Protein AF-A0A356AKU3-F1 (afdb_monomer_lite)

Secondary structure (DSSP, 8-state):
------EEEEE--GGG-EEEEE-TTSBEEEESS-B-TTT-SS--B-TTSBP-PPPPPSSEETTTS-HHHHHHHHHT-SS--BHHHHHHHHEES--HHHHHHHHHHHHTT---BTTS--HHHHHHHHHHHHHHHHHHHTT----EEEE-TTS-EEEEESS---TTGGGSEEEE-S-HHHHHHHHHHHHHHHHHHHHHHHHHHHHHHHHHHHHHHHHHHHHHHHHHTTTHHHHHHHHHHHHHTGGG--TT-SEEEEE-TTSTT--EEEEE--TTS-HHHHHHHHHHHHHHHHHHHHHHHHHHHHHHHHHHHHHHHHHHHHH-

Foldseek 3Di:
DDDWDKDWDWADDVVPTKIFIATPVQFTQAIPDFADCVRDPQDGRGGRHHDDDGDDAPADELQPDQLVVLLVQLQVDPDWDWQLVSSVNHYPPDDSQRSLQLQCQLVVLDTDISNPRDPSSSVRSSVVSVVVNCCVVVVVFFWKWKAAPVRATDDIDSDFGCNCPPRTDIDTDPDPVVSVCVNVVRVVVVVVVVVVLVVVLVVLVVLLVVLVVVLVVLVVLLVVLPCLVVLLQLLVQLVVCLVVDAAQDQWDFGFRPVDPVRHTDIGGADNHDRSNVRSVVSVVVSVVSVVSNVVSVVSSVVSVVVSVVSVVVSVVSVVD

Structure (mmCIF, N/CA/C/O backbone):
data_AF-A0A356AKU3-F1
#
_entry.id   AF-A0A356AKU3-F1
#
loop_
_atom_site.group_PDB
_atom_site.id
_atom_site.type_symbol
_atom_site.label_atom_id
_atom_site.label_alt_id
_atom_site.label_comp_id
_atom_site.label_asym_id
_atom_site.label_entity_id
_atom_site.label_seq_id
_atom_site.pdbx_PDB_ins_code
_atom_site.Cartn_x
_atom_site.Cartn_y
_atom_site.Cartn_z
_atom_site.occupancy
_atom_site.B_iso_or_equiv
_atom_site.auth_seq_id
_atom_site.auth_comp_id
_atom_site.auth_asym_id
_atom_site.auth_atom_id
_atom_site.pdbx_PDB_model_num
ATOM 1 N N . GLY A 1 1 ? -9.370 -37.698 -28.231 1.00 73.44 1 GLY A N 1
ATOM 2 C CA . GLY A 1 1 ? -9.815 -36.298 -28.150 1.00 73.44 1 GLY A CA 1
ATOM 3 C C . GLY A 1 1 ? -8.801 -35.461 -28.881 1.00 73.44 1 GLY A C 1
ATOM 4 O O . GLY A 1 1 ? -7.617 -35.753 -28.744 1.00 73.44 1 GLY A O 1
ATOM 5 N N . ASP A 1 2 ? -9.260 -34.506 -29.681 1.00 86.06 2 ASP A N 1
ATOM 6 C CA . ASP A 1 2 ? -8.391 -33.713 -30.552 1.00 86.06 2 ASP A CA 1
ATOM 7 C C . ASP A 1 2 ? -7.524 -32.740 -29.746 1.00 86.06 2 ASP A C 1
ATOM 9 O O . ASP A 1 2 ? -7.923 -32.241 -28.692 1.00 86.06 2 ASP A O 1
ATOM 13 N N . SER A 1 3 ? -6.311 -32.487 -30.237 1.00 90.50 3 SER A N 1
ATOM 14 C CA . SER A 1 3 ? -5.383 -31.544 -29.616 1.00 90.50 3 SER A CA 1
ATOM 15 C C . SER A 1 3 ? -5.831 -30.108 -29.886 1.00 90.50 3 SER A C 1
ATOM 17 O O . SER A 1 3 ? -5.960 -29.706 -31.039 1.00 90.50 3 SER A O 1
ATOM 19 N N . VAL A 1 4 ? -5.985 -29.311 -28.829 1.00 92.81 4 VAL A N 1
ATOM 20 C CA . VAL A 1 4 ? -6.313 -27.878 -28.900 1.00 92.81 4 VAL A CA 1
ATOM 21 C C . VAL A 1 4 ? -5.198 -27.041 -28.286 1.00 92.81 4 VAL A C 1
ATOM 23 O O . VAL A 1 4 ? -4.633 -27.392 -27.251 1.00 92.81 4 VAL A O 1
ATOM 26 N N . ARG A 1 5 ? -4.876 -25.915 -28.932 1.00 94.12 5 ARG A N 1
ATOM 27 C CA . ARG A 1 5 ? -3.915 -24.934 -28.420 1.00 94.12 5 ARG A CA 1
ATOM 28 C C . ARG A 1 5 ? -4.655 -23.893 -27.595 1.00 94.12 5 ARG A C 1
ATOM 30 O O . ARG A 1 5 ? -5.603 -23.292 -28.084 1.00 94.12 5 ARG A O 1
ATOM 37 N N . LEU A 1 6 ? -4.180 -23.660 -26.379 1.00 96.44 6 LEU A N 1
ATOM 38 C CA . LEU A 1 6 ? -4.705 -22.656 -25.460 1.00 96.44 6 LEU A CA 1
ATOM 39 C C . LEU A 1 6 ? -3.561 -21.729 -25.046 1.00 96.44 6 LEU A C 1
ATOM 41 O O . LEU A 1 6 ? -2.411 -22.164 -24.952 1.00 96.44 6 LEU A O 1
ATOM 45 N N . THR A 1 7 ? -3.866 -20.457 -24.812 1.00 97.38 7 THR A N 1
ATOM 46 C CA . THR A 1 7 ? -2.886 -19.435 -24.431 1.00 97.38 7 THR A CA 1
ATOM 47 C C . THR A 1 7 ? -3.276 -18.825 -23.092 1.00 97.38 7 THR A C 1
ATOM 49 O O . THR A 1 7 ? -4.398 -18.353 -22.925 1.00 97.38 7 THR A O 1
ATOM 52 N N . LEU A 1 8 ? -2.345 -18.809 -22.137 1.00 97.69 8 LEU A N 1
ATOM 53 C CA . LEU A 1 8 ? -2.499 -18.086 -20.878 1.00 97.69 8 LEU A CA 1
ATOM 54 C C . LEU A 1 8 ? -1.711 -16.777 -20.955 1.00 97.69 8 LEU A C 1
ATOM 56 O O . LEU A 1 8 ? -0.485 -16.788 -21.062 1.00 97.69 8 LEU A O 1
ATOM 60 N N . VAL A 1 9 ? -2.416 -15.655 -20.906 1.00 97.50 9 VAL A N 1
ATOM 61 C CA . VAL A 1 9 ? -1.840 -14.311 -20.958 1.00 97.50 9 VAL A CA 1
ATOM 62 C C . VAL A 1 9 ? -1.776 -13.745 -19.543 1.00 97.50 9 VAL A C 1
ATOM 64 O O . VAL A 1 9 ? -2.784 -13.718 -18.841 1.00 97.50 9 VAL A O 1
ATOM 67 N N . SER A 1 10 ? -0.604 -13.260 -19.131 1.00 97.31 10 SER A N 1
ATOM 68 C CA . SER A 1 10 ? -0.407 -12.587 -17.843 1.00 97.31 10 SER A CA 1
ATOM 69 C C . SER A 1 10 ? -0.003 -11.133 -18.067 1.00 97.31 10 SER A C 1
ATOM 71 O O . SER A 1 10 ? 1.116 -10.848 -18.492 1.00 97.31 10 SER A O 1
ATOM 73 N N . GLU A 1 11 ? -0.903 -10.205 -17.751 1.00 95.56 11 GLU A N 1
ATOM 74 C CA . GLU A 1 11 ? -0.682 -8.762 -17.856 1.00 95.56 11 GLU A CA 1
ATOM 75 C C . GLU A 1 11 ? -0.346 -8.207 -16.465 1.00 95.56 11 GLU A C 1
ATOM 77 O O . GLU A 1 11 ? -1.194 -8.212 -15.574 1.00 95.56 11 GLU A O 1
ATOM 82 N N . ILE A 1 12 ? 0.886 -7.727 -16.256 1.00 93.75 12 ILE A N 1
ATOM 83 C CA . ILE A 1 12 ? 1.350 -7.187 -14.963 1.00 93.75 12 ILE A CA 1
ATOM 84 C C . ILE A 1 12 ? 1.430 -5.658 -15.057 1.00 93.75 12 ILE A C 1
ATOM 86 O O . ILE A 1 12 ? 2.413 -5.093 -15.529 1.00 93.75 12 ILE A O 1
ATOM 90 N N . MET A 1 13 ? 0.367 -4.977 -14.621 1.00 90.44 13 MET A N 1
ATOM 91 C CA . MET A 1 13 ? 0.163 -3.524 -14.769 1.00 90.44 13 MET A CA 1
ATOM 92 C C . MET A 1 13 ? -0.341 -2.865 -13.469 1.00 90.44 13 MET A C 1
ATOM 94 O O . MET A 1 13 ? -1.165 -1.946 -13.478 1.00 90.44 13 MET A O 1
ATOM 98 N N . GLY A 1 14 ? 0.111 -3.359 -12.313 1.00 87.50 14 GLY A N 1
ATOM 99 C CA . GLY A 1 14 ? -0.337 -2.875 -11.003 1.00 87.50 14 GLY A CA 1
ATOM 100 C C . GLY A 1 14 ? -1.818 -3.185 -10.764 1.00 87.50 14 GLY A C 1
ATOM 101 O O . GLY A 1 14 ? -2.234 -4.338 -10.882 1.00 87.50 14 GLY A O 1
ATOM 102 N N . ARG A 1 15 ? -2.640 -2.170 -10.459 1.00 86.00 15 ARG A N 1
ATOM 103 C CA . ARG A 1 15 ? -4.084 -2.356 -10.193 1.00 86.00 15 ARG A CA 1
ATOM 104 C C . ARG A 1 15 ? -4.859 -2.973 -11.367 1.00 86.00 15 ARG A C 1
ATOM 106 O O . ARG A 1 15 ? -5.845 -3.673 -11.144 1.00 86.00 15 ARG A O 1
ATOM 113 N N . TYR A 1 16 ? -4.365 -2.773 -12.589 1.00 89.56 16 TYR A N 1
ATOM 114 C CA . TYR A 1 16 ? -4.952 -3.292 -13.826 1.00 89.56 16 TYR A CA 1
ATOM 115 C C . TYR A 1 16 ? -4.438 -4.682 -14.221 1.00 89.56 16 TYR A C 1
ATOM 117 O O . TYR A 1 16 ? -4.806 -5.180 -15.277 1.00 89.56 16 TYR A O 1
ATOM 125 N N . SER A 1 17 ? -3.595 -5.317 -13.395 1.00 93.62 17 SER A N 1
ATOM 126 C CA . SER A 1 17 ? -3.065 -6.648 -13.710 1.00 93.62 17 SER A CA 1
ATOM 127 C C . SER A 1 17 ? -4.179 -7.682 -13.842 1.00 93.62 17 SER A C 1
ATOM 129 O O . SER A 1 17 ? -5.143 -7.651 -13.060 1.00 93.62 17 SER A O 1
ATOM 131 N N . ASN A 1 18 ? -4.018 -8.603 -14.790 1.00 95.44 18 ASN A N 1
ATOM 132 C CA . ASN A 1 18 ? -5.003 -9.624 -15.123 1.00 95.44 18 ASN A CA 1
ATOM 133 C C . ASN A 1 18 ? -4.337 -10.913 -15.633 1.00 95.44 18 ASN A C 1
ATOM 135 O O . ASN A 1 18 ? -3.216 -10.886 -16.139 1.00 95.44 18 ASN A O 1
ATOM 139 N N . ILE A 1 19 ? -5.053 -12.031 -15.519 1.00 97.69 19 ILE A N 1
ATOM 140 C CA . ILE A 1 19 ? -4.698 -13.313 -16.132 1.00 97.69 19 ILE A CA 1
ATOM 141 C C . ILE A 1 19 ? -5.863 -13.703 -17.035 1.00 97.69 19 ILE A C 1
ATOM 143 O O . ILE A 1 19 ? -6.996 -13.790 -16.564 1.00 97.69 19 ILE A O 1
ATOM 147 N N . ILE A 1 20 ? -5.593 -13.896 -18.322 1.00 97.81 20 ILE A N 1
ATOM 148 C CA . ILE A 1 20 ? -6.612 -14.097 -19.355 1.00 97.81 20 ILE A CA 1
ATOM 149 C C . ILE A 1 20 ? -6.317 -15.409 -20.069 1.00 97.81 20 ILE A C 1
ATOM 151 O O . ILE A 1 20 ? -5.198 -15.643 -20.525 1.00 97.81 20 ILE A O 1
ATOM 155 N N . PHE A 1 21 ? -7.320 -16.272 -20.154 1.00 97.94 21 PHE A N 1
ATOM 156 C CA . PHE A 1 21 ? -7.232 -17.552 -20.832 1.00 97.94 21 PHE A CA 1
ATOM 157 C C . PHE A 1 21 ? -7.897 -17.457 -22.197 1.00 97.94 21 PHE A C 1
ATOM 159 O O . PHE A 1 21 ? -9.037 -17.010 -22.303 1.00 97.94 21 PHE A O 1
ATOM 166 N N . VAL A 1 22 ? -7.172 -17.846 -23.240 1.00 97.94 22 VAL A N 1
ATOM 167 C CA . VAL A 1 22 ? -7.538 -17.615 -24.638 1.00 97.94 22 VAL A CA 1
ATOM 168 C C . VAL A 1 22 ? -7.487 -18.936 -25.402 1.00 97.94 22 VAL A C 1
ATOM 170 O O . VAL A 1 22 ? -6.568 -19.736 -25.207 1.00 97.94 22 VAL A O 1
ATOM 173 N N . ASP A 1 23 ? -8.475 -19.173 -26.258 1.00 96.44 23 ASP A N 1
ATOM 174 C CA . ASP A 1 23 ? -8.545 -20.356 -27.110 1.00 96.44 23 ASP A CA 1
ATOM 175 C C . ASP A 1 23 ? -7.616 -20.271 -28.337 1.00 96.44 23 ASP A C 1
ATOM 177 O O . ASP A 1 23 ? -6.863 -19.311 -28.531 1.00 96.44 23 ASP A O 1
ATOM 181 N N . GLY A 1 24 ? -7.651 -21.311 -29.173 1.00 95.00 24 GLY A N 1
ATOM 182 C CA . GLY A 1 24 ? -6.847 -21.392 -30.394 1.00 95.00 24 GLY A CA 1
ATOM 183 C C . GLY A 1 24 ? -7.268 -20.411 -31.494 1.00 95.00 24 GLY A C 1
ATOM 184 O O . GLY A 1 24 ? -6.480 -20.164 -32.403 1.00 95.00 24 GLY A O 1
ATOM 185 N N . GLU A 1 25 ? -8.471 -19.838 -31.406 1.00 94.81 25 GLU A N 1
ATOM 186 C CA . GLU A 1 25 ? -8.998 -18.823 -32.327 1.00 94.81 25 GLU A CA 1
ATOM 187 C C . GLU A 1 25 ? -8.721 -17.393 -31.834 1.00 94.81 25 GLU A C 1
ATOM 189 O O . GLU A 1 25 ? -9.091 -16.421 -32.494 1.00 94.81 25 GLU A O 1
ATOM 194 N N . GLY A 1 26 ? -8.067 -17.240 -30.677 1.00 95.31 26 GLY A N 1
ATOM 195 C CA . GLY A 1 26 ? -7.786 -15.939 -30.082 1.00 95.31 26 GLY A CA 1
ATOM 196 C C . GLY A 1 26 ? -8.965 -15.345 -29.309 1.00 95.31 26 GLY A C 1
ATOM 197 O O . GLY A 1 26 ? -8.927 -14.157 -28.982 1.00 95.31 26 GLY A O 1
ATOM 198 N N . LYS A 1 27 ? -10.006 -16.126 -28.996 1.00 97.06 27 LYS A N 1
ATOM 199 C CA . LYS A 1 27 ? -11.117 -15.680 -28.149 1.00 97.06 27 LYS A CA 1
ATOM 200 C C . LYS A 1 27 ? -10.837 -15.972 -26.687 1.00 97.06 27 LYS A C 1
ATOM 202 O O . LYS A 1 27 ? -10.276 -17.000 -26.317 1.00 97.06 27 LYS A O 1
ATOM 207 N N . ILE A 1 28 ? -11.254 -15.051 -25.837 1.00 97.88 28 ILE A N 1
ATOM 208 C CA . ILE A 1 28 ? -11.171 -15.180 -24.392 1.00 97.88 28 ILE A CA 1
ATOM 209 C C . ILE A 1 28 ? -12.116 -16.305 -23.967 1.00 97.88 28 ILE A C 1
ATOM 211 O O . ILE A 1 28 ? -13.324 -16.224 -24.174 1.00 97.88 28 ILE A O 1
ATOM 215 N N . ILE A 1 29 ? -11.568 -17.343 -23.347 1.00 97.62 29 ILE A N 1
ATOM 216 C CA . ILE A 1 29 ? -12.336 -18.375 -22.652 1.00 97.62 29 ILE A CA 1
ATOM 217 C C . ILE A 1 29 ? -12.819 -17.804 -21.321 1.00 97.62 29 ILE A C 1
ATOM 219 O O . ILE A 1 29 ? -14.010 -17.832 -21.028 1.00 97.62 29 ILE A O 1
ATOM 223 N N . ASP A 1 30 ? -11.894 -17.257 -20.528 1.00 97.75 30 ASP A N 1
ATOM 224 C CA . ASP A 1 30 ? -12.207 -16.551 -19.286 1.00 97.75 30 ASP A CA 1
ATOM 225 C C . ASP A 1 30 ? -11.055 -15.629 -18.860 1.00 97.75 30 ASP A C 1
ATOM 227 O O . ASP A 1 30 ? -9.958 -15.671 -19.419 1.00 97.75 30 ASP A O 1
ATOM 231 N N . ALA A 1 31 ? -11.291 -14.799 -17.849 1.00 96.69 31 ALA A N 1
ATOM 232 C CA . ALA A 1 31 ? -10.283 -13.947 -17.238 1.00 96.69 31 ALA A CA 1
ATOM 233 C C . ALA A 1 31 ? -10.475 -13.868 -15.722 1.00 96.69 31 ALA A C 1
ATOM 235 O O . ALA A 1 31 ? -11.602 -13.851 -15.229 1.00 96.69 31 ALA A O 1
ATOM 236 N N . LEU A 1 32 ? -9.369 -13.744 -14.984 1.00 95.62 32 LEU A N 1
ATOM 237 C CA . LEU A 1 32 ? -9.389 -13.557 -13.531 1.00 95.62 32 LEU A CA 1
ATOM 238 C C . LEU A 1 32 ? -10.174 -12.297 -13.137 1.00 95.62 32 LEU A C 1
ATOM 240 O O . LEU A 1 32 ? -10.896 -12.293 -12.143 1.00 95.62 32 LEU A O 1
ATOM 244 N N . LYS A 1 33 ? -10.033 -11.227 -13.926 1.00 92.56 33 LYS A N 1
ATOM 245 C CA . LYS A 1 33 ? -10.857 -10.020 -13.845 1.00 92.56 33 LYS A CA 1
ATOM 246 C C . LYS A 1 33 ? -11.572 -9.817 -15.174 1.00 92.56 33 LYS A C 1
ATOM 248 O O . LYS A 1 33 ? -10.928 -9.586 -16.198 1.00 92.56 33 LYS A O 1
ATOM 253 N N . ARG A 1 34 ? -12.899 -9.875 -15.147 1.00 94.06 34 ARG A N 1
ATOM 254 C CA . ARG A 1 34 ? -13.749 -9.527 -16.287 1.00 94.06 34 ARG A CA 1
ATOM 255 C C . ARG A 1 34 ? -13.920 -8.012 -16.315 1.00 94.06 34 ARG A C 1
ATOM 257 O O . ARG A 1 34 ? -14.211 -7.424 -15.280 1.00 94.06 34 ARG A O 1
ATOM 264 N N . VAL A 1 35 ? -13.660 -7.395 -17.462 1.00 91.06 35 VAL A N 1
ATOM 265 C CA . VAL A 1 35 ? -13.699 -5.937 -17.639 1.00 91.06 35 VAL A CA 1
ATOM 266 C C . VAL A 1 35 ? -14.767 -5.628 -18.672 1.00 91.06 35 VAL A C 1
ATOM 268 O O . VAL A 1 35 ? -14.613 -5.971 -19.845 1.00 91.06 35 VAL A O 1
ATOM 271 N N . ASP A 1 36 ? -15.853 -5.021 -18.220 1.00 89.88 36 ASP A N 1
ATOM 272 C CA . ASP A 1 36 ? -16.946 -4.562 -19.067 1.00 89.88 36 ASP A CA 1
ATOM 273 C C . ASP A 1 36 ? -16.809 -3.066 -19.407 1.00 89.88 36 ASP A C 1
ATOM 275 O O . ASP A 1 36 ? -15.832 -2.399 -19.046 1.00 89.88 36 ASP A O 1
ATOM 279 N N . ALA A 1 37 ? -17.801 -2.549 -20.133 1.00 87.81 37 ALA A N 1
ATOM 280 C CA . ALA A 1 37 ? -17.836 -1.164 -20.584 1.00 87.81 37 ALA A CA 1
ATOM 281 C C . ALA A 1 37 ? -18.049 -0.154 -19.442 1.00 87.81 37 ALA A C 1
ATOM 283 O O . ALA A 1 37 ? -17.749 1.025 -19.624 1.00 87.81 37 ALA A O 1
ATOM 284 N N . GLU A 1 38 ? -18.546 -0.587 -18.278 1.00 85.81 38 GLU A N 1
ATOM 285 C CA . GLU A 1 38 ? -18.666 0.279 -17.100 1.00 85.81 38 GLU A CA 1
ATOM 286 C C . GLU A 1 38 ? -17.302 0.460 -16.425 1.00 85.81 38 GLU A C 1
ATOM 288 O O . GLU A 1 38 ? -16.972 1.545 -15.944 1.00 85.81 38 GLU A O 1
ATOM 293 N N . MET A 1 39 ? -16.479 -0.593 -16.424 1.00 81.62 39 MET A N 1
ATOM 294 C CA . MET A 1 39 ? -15.148 -0.577 -15.822 1.00 81.62 39 MET A CA 1
ATOM 295 C C . MET A 1 39 ? -14.084 0.099 -16.693 1.00 81.62 39 MET A C 1
ATOM 297 O O . MET A 1 39 ? -13.154 0.714 -16.161 1.00 81.62 39 MET A O 1
ATOM 301 N N . SER A 1 40 ? -14.157 -0.046 -18.019 1.00 80.69 40 SER A N 1
ATOM 302 C CA . SER A 1 40 ? -13.180 0.550 -18.931 1.00 80.69 40 SER A CA 1
ATOM 303 C C . SER A 1 40 ? -13.764 0.841 -20.306 1.00 80.69 40 SER A C 1
ATOM 305 O O . SER A 1 40 ? -14.330 -0.031 -20.957 1.00 80.69 40 SER A O 1
ATOM 307 N N . SER A 1 41 ? -13.514 2.054 -20.796 1.00 79.12 41 SER A N 1
ATOM 308 C CA . SER A 1 41 ? -13.779 2.439 -22.184 1.00 79.12 41 SER A CA 1
ATOM 309 C C . SER A 1 41 ? -12.676 2.018 -23.160 1.00 79.12 41 SER A C 1
ATOM 311 O O . SER A 1 41 ? -12.865 2.128 -24.365 1.00 79.12 41 SER A O 1
ATOM 313 N N . GLU A 1 42 ? -11.517 1.578 -22.662 1.00 83.81 42 GLU A N 1
ATOM 314 C CA . GLU A 1 42 ? -10.330 1.326 -23.489 1.00 83.81 42 GLU A CA 1
ATOM 315 C C . GLU A 1 42 ? -10.342 -0.068 -24.123 1.00 83.81 42 GLU A C 1
ATOM 317 O O . GLU A 1 42 ? -9.978 -0.232 -25.286 1.00 83.81 42 GLU A O 1
ATOM 322 N N . ARG A 1 43 ? -10.720 -1.094 -23.348 1.00 88.44 43 ARG A N 1
ATOM 323 C CA . ARG A 1 43 ? -10.709 -2.493 -23.794 1.00 88.44 43 ARG A CA 1
ATOM 324 C C . ARG A 1 43 ? -11.649 -3.349 -22.949 1.00 88.44 43 ARG A C 1
ATOM 326 O O . ARG A 1 43 ? -11.551 -3.345 -21.723 1.00 88.44 43 ARG A O 1
ATOM 333 N N . LEU A 1 44 ? -12.474 -4.157 -23.611 1.00 92.75 44 LEU A N 1
ATOM 334 C CA . LEU A 1 44 ? -13.303 -5.176 -22.965 1.00 92.75 44 LEU A CA 1
ATOM 335 C C . LEU A 1 44 ? -12.517 -6.477 -22.769 1.00 92.75 44 LEU A C 1
ATOM 337 O O . LEU A 1 44 ? -11.738 -6.888 -23.630 1.00 92.75 44 LEU A O 1
ATOM 341 N N . VAL A 1 45 ? -12.735 -7.141 -21.637 1.00 95.19 45 VAL A N 1
ATOM 342 C CA . VAL A 1 45 ? -12.155 -8.451 -21.314 1.00 95.19 45 VAL A CA 1
ATOM 343 C C . VAL A 1 45 ? -13.280 -9.348 -20.811 1.00 95.19 45 VAL A C 1
ATOM 345 O O . VAL A 1 45 ? -13.549 -9.404 -19.611 1.00 95.19 45 VAL A O 1
ATOM 348 N N . LEU A 1 46 ? -13.965 -10.018 -21.740 1.00 95.56 46 LEU A N 1
ATOM 349 C CA . LEU A 1 46 ? -15.127 -10.864 -21.467 1.00 95.56 46 LEU A CA 1
ATOM 350 C C . LEU A 1 46 ? -15.044 -12.186 -22.251 1.00 95.56 46 LEU A C 1
ATOM 352 O O . LEU A 1 46 ? -14.527 -12.182 -23.371 1.00 95.56 46 LEU A O 1
ATOM 356 N N . PRO A 1 47 ? -15.572 -13.299 -21.704 1.00 96.81 47 PRO A N 1
ATOM 357 C CA . PRO A 1 47 ? -15.676 -14.567 -22.422 1.00 96.81 47 PRO A CA 1
ATOM 358 C C . PRO A 1 47 ? -16.335 -14.430 -23.803 1.00 96.81 47 PRO A C 1
ATOM 360 O O . PRO A 1 47 ? -17.315 -13.705 -23.969 1.00 96.81 47 PRO A O 1
ATOM 363 N N . GLY A 1 48 ? -15.796 -15.137 -24.793 1.00 95.50 48 GLY A N 1
ATOM 364 C CA . GLY A 1 48 ? -16.250 -15.138 -26.185 1.00 95.50 48 GLY A CA 1
ATOM 365 C C . GLY A 1 48 ? -15.744 -13.966 -27.034 1.00 95.50 48 GLY A C 1
ATOM 366 O O . GLY A 1 48 ? -15.829 -14.036 -28.261 1.00 95.50 48 GLY A O 1
ATOM 367 N N . MET A 1 49 ? -15.187 -12.911 -26.429 1.00 95.31 49 MET A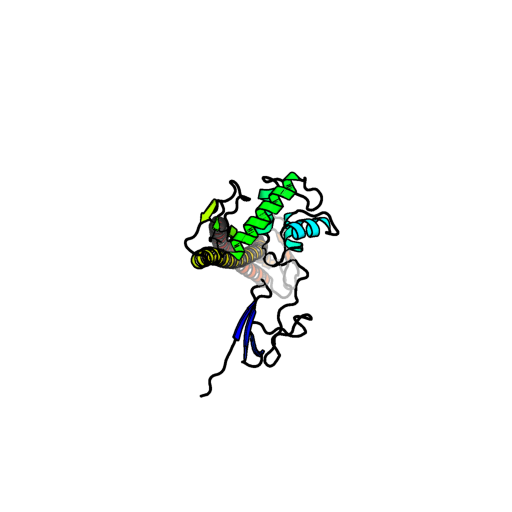 N 1
ATOM 368 C CA . MET A 1 49 ? -14.605 -11.790 -27.174 1.00 95.31 49 MET A CA 1
ATOM 369 C C . MET A 1 49 ? -13.196 -12.109 -27.672 1.00 95.31 49 MET A C 1
ATOM 371 O O . MET A 1 49 ? -12.458 -12.849 -27.029 1.00 95.31 49 MET A O 1
ATOM 375 N N . ALA A 1 50 ? -12.792 -11.511 -28.794 1.00 96.38 50 ALA A N 1
ATOM 376 C CA . ALA A 1 50 ? -11.411 -11.588 -29.260 1.00 96.38 50 ALA A CA 1
ATOM 377 C C . ALA A 1 50 ? -10.467 -10.895 -28.264 1.00 96.38 50 ALA A C 1
ATOM 379 O O . ALA A 1 50 ? -10.724 -9.767 -27.836 1.00 96.38 50 ALA A O 1
ATOM 380 N N . TYR A 1 51 ? -9.364 -11.554 -27.912 1.00 96.00 51 TYR A N 1
ATOM 381 C CA . TYR A 1 51 ? -8.324 -10.950 -27.091 1.00 96.00 51 TYR A CA 1
ATOM 382 C C . TYR A 1 51 ? -7.620 -9.826 -27.863 1.00 96.00 51 TYR A C 1
ATOM 384 O O . TYR A 1 51 ? -7.234 -9.986 -29.020 1.00 96.00 51 TYR A O 1
ATOM 392 N N . GLN A 1 52 ? -7.423 -8.689 -27.199 1.00 94.25 52 GLN A N 1
ATOM 393 C CA . GLN A 1 52 ? -6.682 -7.543 -27.722 1.00 94.25 52 GLN A CA 1
ATOM 394 C C . GLN A 1 52 ? -5.587 -7.166 -26.728 1.00 94.25 52 GLN A C 1
ATOM 396 O O . GLN A 1 52 ? -5.786 -7.294 -25.523 1.00 94.25 52 GLN A O 1
ATOM 401 N N . LEU A 1 53 ? -4.443 -6.673 -27.202 1.00 92.12 53 LEU A N 1
ATOM 402 C CA . LEU A 1 53 ? -3.384 -6.169 -26.321 1.00 92.12 53 LEU A CA 1
ATOM 403 C C . LEU A 1 53 ? -3.836 -4.896 -25.580 1.00 92.12 53 LEU A C 1
ATOM 405 O O . LEU A 1 53 ? -4.749 -4.211 -26.049 1.00 92.12 53 LEU A O 1
ATOM 409 N N . PRO A 1 54 ? -3.228 -4.559 -24.427 1.00 90.88 54 PRO A N 1
ATOM 410 C CA . PRO A 1 54 ? -3.463 -3.272 -23.783 1.00 90.88 54 PRO A CA 1
ATOM 411 C C . PRO A 1 54 ? -3.146 -2.111 -24.741 1.00 90.88 54 PRO A C 1
ATOM 413 O O . PRO A 1 54 ? -2.267 -2.267 -25.597 1.00 90.88 54 PRO A O 1
ATOM 416 N N . PRO A 1 55 ? -3.800 -0.943 -24.588 1.00 88.06 55 PRO A N 1
ATOM 417 C CA . PRO A 1 55 ? -3.536 0.213 -25.436 1.00 88.06 55 PRO A CA 1
ATOM 418 C C . PRO A 1 55 ? -2.035 0.543 -25.488 1.00 88.06 55 PRO A C 1
ATOM 420 O O . PRO A 1 55 ? -1.384 0.618 -24.435 1.00 88.06 55 PRO A O 1
ATOM 423 N N . PRO A 1 56 ? -1.458 0.726 -26.690 1.00 86.94 56 PRO A N 1
ATOM 424 C CA . PRO A 1 56 ? -0.039 1.003 -26.827 1.00 86.94 56 PRO A CA 1
ATOM 425 C C . PRO A 1 56 ? 0.312 2.346 -26.184 1.00 86.94 56 PRO A C 1
ATOM 427 O O . PRO A 1 56 ? -0.435 3.321 -26.259 1.00 86.94 56 PRO A O 1
ATOM 430 N N . GLN A 1 57 ? 1.489 2.411 -25.566 1.00 87.69 57 GLN A N 1
ATOM 431 C CA . GLN A 1 57 ? 2.020 3.665 -25.040 1.00 87.69 57 GLN A CA 1
ATOM 432 C C . GLN A 1 57 ? 2.786 4.396 -26.141 1.00 87.69 57 GLN A C 1
ATOM 434 O O . GLN A 1 57 ? 3.586 3.786 -26.846 1.00 87.69 57 GLN A O 1
ATOM 439 N N . ASN A 1 58 ? 2.620 5.716 -26.237 1.00 90.81 58 ASN A N 1
ATOM 440 C CA . ASN A 1 58 ? 3.440 6.553 -27.114 1.00 90.81 58 ASN A CA 1
ATOM 441 C C . ASN A 1 58 ? 4.809 6.848 -26.467 1.00 90.81 58 ASN A C 1
ATOM 443 O O . ASN A 1 58 ? 5.107 7.983 -26.095 1.00 90.81 58 ASN A O 1
ATOM 447 N N . LYS A 1 59 ? 5.601 5.795 -26.239 1.00 96.12 59 LYS A N 1
ATOM 448 C CA . LYS A 1 59 ? 6.923 5.846 -25.603 1.00 96.12 59 LYS A CA 1
ATOM 449 C C . LYS A 1 59 ? 7.946 5.082 -26.431 1.00 96.12 59 LYS A C 1
ATOM 451 O O . LYS A 1 59 ? 7.606 4.169 -27.174 1.00 96.12 59 LYS A O 1
ATOM 456 N N . LEU A 1 60 ? 9.214 5.433 -26.266 1.00 96.81 60 LEU A N 1
ATOM 457 C CA . LEU A 1 60 ? 10.328 4.750 -26.907 1.00 96.81 60 LEU A CA 1
ATOM 458 C C . LEU A 1 60 ? 10.603 3.410 -26.211 1.00 96.81 60 LEU A C 1
ATOM 460 O O . LEU A 1 60 ? 10.794 3.361 -24.993 1.00 96.81 60 LEU A O 1
ATOM 464 N N . CYS A 1 61 ? 10.691 2.332 -26.988 1.00 95.62 61 CYS A N 1
ATOM 465 C CA . CYS A 1 61 ? 11.184 1.046 -26.505 1.00 95.62 61 CYS A CA 1
ATOM 466 C C . CYS A 1 61 ? 12.713 1.102 -26.364 1.00 95.62 61 CYS A C 1
ATOM 468 O O . CYS A 1 61 ? 13.418 1.346 -27.343 1.00 95.62 61 CYS A O 1
ATOM 470 N N . LEU A 1 62 ? 13.241 0.869 -25.155 1.00 93.75 62 LEU A N 1
ATOM 471 C CA . LEU A 1 62 ? 14.685 0.923 -24.875 1.00 93.75 62 LEU A CA 1
ATOM 472 C C . LEU A 1 62 ? 15.499 -0.061 -25.736 1.00 93.75 62 LEU A C 1
ATOM 474 O O . LEU A 1 62 ? 16.645 0.225 -26.078 1.00 93.75 62 LEU A O 1
ATOM 478 N N . LEU A 1 63 ? 14.914 -1.213 -26.074 1.00 93.44 63 LEU A N 1
ATOM 479 C CA . LEU A 1 63 ? 15.579 -2.261 -26.852 1.00 93.44 63 LEU A CA 1
ATOM 480 C C . LEU A 1 63 ? 15.676 -1.912 -28.339 1.00 93.44 63 LEU A C 1
ATOM 482 O O . LEU A 1 63 ? 16.649 -2.275 -28.994 1.00 93.44 63 LEU A O 1
ATOM 486 N N . GLU A 1 64 ? 14.704 -1.164 -28.853 1.00 94.38 64 GLU A N 1
ATOM 487 C CA . GLU A 1 64 ? 14.589 -0.845 -30.279 1.00 94.38 64 GLU A CA 1
ATOM 488 C C . GLU A 1 64 ? 15.152 0.539 -30.618 1.00 94.38 64 GLU A C 1
ATOM 490 O O . GLU A 1 64 ? 15.640 0.766 -31.722 1.00 94.38 64 GLU A O 1
ATOM 495 N N . THR A 1 65 ? 15.107 1.481 -29.674 1.00 95.00 65 THR A N 1
ATOM 496 C CA . THR A 1 65 ? 15.562 2.854 -29.902 1.00 95.00 65 THR A CA 1
ATOM 497 C C . THR A 1 65 ? 17.065 3.002 -29.695 1.00 95.00 65 THR A C 1
ATOM 499 O O . THR A 1 65 ? 17.683 2.318 -28.873 1.00 95.00 65 THR A O 1
ATOM 502 N N . GLU A 1 66 ? 17.665 3.960 -30.394 1.00 96.19 66 GLU A N 1
ATOM 503 C CA . GLU A 1 66 ? 19.027 4.389 -30.095 1.00 96.19 66 GLU A CA 1
ATOM 504 C C . GLU A 1 66 ? 19.047 5.289 -28.849 1.00 96.19 66 GLU A C 1
ATOM 506 O O . GLU A 1 66 ? 18.249 6.228 -28.772 1.00 96.19 66 GLU A O 1
ATOM 511 N N . PRO A 1 67 ? 19.957 5.069 -27.877 1.00 95.75 67 PRO A N 1
ATOM 512 C CA . PRO A 1 67 ? 20.013 5.858 -26.642 1.00 95.75 67 PRO A CA 1
ATOM 513 C C . PRO A 1 67 ? 20.091 7.380 -26.847 1.00 95.75 67 PRO A C 1
ATOM 515 O O . PRO A 1 67 ? 19.542 8.138 -26.051 1.00 95.75 67 PRO A O 1
ATOM 518 N N . SER A 1 68 ? 20.696 7.849 -27.942 1.00 95.75 68 SER A N 1
ATOM 519 C CA . SER A 1 68 ? 20.735 9.276 -28.297 1.00 95.75 68 SER A CA 1
ATOM 520 C C . SER A 1 68 ? 19.348 9.863 -28.591 1.00 95.75 68 SER A C 1
ATOM 522 O O . SER A 1 68 ? 19.086 11.020 -28.261 1.00 95.75 68 SER A O 1
ATOM 524 N N . ARG A 1 69 ? 18.417 9.067 -29.139 1.00 97.38 69 ARG A N 1
ATOM 525 C CA . ARG A 1 69 ? 17.026 9.496 -29.362 1.00 97.38 69 ARG A CA 1
ATOM 526 C C . ARG A 1 69 ? 16.285 9.742 -28.053 1.00 97.38 69 ARG A C 1
ATOM 528 O O . ARG A 1 69 ? 15.410 10.601 -28.019 1.00 97.38 69 ARG A O 1
ATOM 535 N N . VAL A 1 70 ? 16.648 9.039 -26.978 1.00 97.12 70 VAL A N 1
ATOM 536 C CA . VAL A 1 70 ? 16.071 9.263 -25.642 1.00 97.12 70 VAL A CA 1
ATOM 537 C C . VAL A 1 70 ? 16.420 10.665 -25.147 1.00 97.12 70 VAL A C 1
ATOM 539 O O . VAL A 1 70 ? 15.536 11.384 -24.693 1.00 97.12 70 VAL A O 1
ATOM 542 N N . ILE A 1 71 ? 17.676 11.095 -25.313 1.00 96.00 71 ILE A N 1
ATOM 543 C CA . ILE A 1 71 ? 18.114 12.456 -24.962 1.00 96.00 71 ILE A CA 1
ATOM 544 C C . ILE A 1 71 ? 17.337 13.502 -25.773 1.00 96.00 71 ILE A C 1
ATOM 546 O O . ILE A 1 71 ? 16.826 14.472 -25.213 1.00 96.00 71 ILE A O 1
ATOM 550 N N . GLY A 1 72 ? 17.178 13.279 -27.082 1.00 95.69 72 GLY A N 1
ATOM 551 C CA . GLY A 1 72 ? 16.370 14.150 -27.941 1.00 95.69 72 GLY A CA 1
ATOM 552 C C . GLY A 1 72 ? 14.904 14.239 -27.498 1.00 95.69 72 GLY A C 1
ATOM 553 O O . GLY A 1 72 ? 14.337 15.333 -27.442 1.00 95.69 72 GLY A O 1
ATOM 554 N N . ALA A 1 73 ? 14.300 13.109 -27.118 1.00 96.62 73 ALA A N 1
ATOM 555 C CA . ALA A 1 73 ? 12.930 13.061 -26.611 1.00 96.62 73 ALA A CA 1
ATOM 556 C C . ALA A 1 73 ? 12.776 13.810 -25.277 1.00 96.62 73 ALA A C 1
ATOM 558 O O . ALA A 1 73 ? 11.814 14.556 -25.114 1.00 96.62 73 ALA A O 1
ATOM 559 N N . LEU A 1 74 ? 13.742 13.682 -24.359 1.00 96.69 74 LEU A N 1
ATOM 560 C CA . LEU A 1 74 ? 13.759 14.421 -23.089 1.00 96.69 74 LEU A CA 1
ATOM 561 C C . LEU A 1 74 ? 13.787 15.940 -23.311 1.00 96.69 74 LEU A C 1
ATOM 563 O O . LEU A 1 74 ? 12.996 16.667 -22.710 1.00 96.69 74 LEU A O 1
ATOM 567 N N . LYS A 1 75 ? 14.637 16.421 -24.226 1.00 94.38 75 LYS A N 1
ATOM 568 C CA . LYS A 1 75 ? 14.719 17.850 -24.585 1.00 94.38 75 LYS A CA 1
ATOM 569 C C . LYS A 1 75 ? 13.435 18.373 -25.230 1.00 94.38 75 LYS A C 1
ATOM 571 O O . LYS A 1 75 ? 13.066 19.530 -25.028 1.00 94.38 75 LYS A O 1
ATOM 576 N N . SER A 1 76 ? 12.740 17.507 -25.964 1.00 95.25 76 SER A N 1
ATOM 577 C CA . SER A 1 76 ? 11.498 17.828 -26.677 1.00 95.25 76 SER A CA 1
ATOM 578 C C . SER A 1 76 ? 10.248 17.796 -25.790 1.00 95.25 76 SER A C 1
ATOM 580 O O . SER A 1 76 ? 9.159 18.114 -26.267 1.00 95.25 76 SER A O 1
ATOM 582 N N . LEU A 1 77 ? 10.367 17.431 -24.506 1.00 95.56 77 LEU A N 1
ATOM 583 C CA . LEU A 1 77 ? 9.238 17.456 -23.574 1.00 95.56 77 LEU A CA 1
ATOM 584 C C . LEU A 1 77 ? 8.619 18.863 -23.500 1.00 95.56 77 LEU A C 1
ATOM 586 O O . LEU A 1 77 ? 9.337 19.852 -23.586 1.00 95.56 77 LEU A O 1
ATOM 590 N N . PRO A 1 78 ? 7.303 19.017 -23.295 1.00 93.19 78 PRO A N 1
ATOM 591 C CA . PRO A 1 78 ? 6.681 20.343 -23.254 1.00 93.19 78 PRO A CA 1
ATOM 592 C C . PRO A 1 78 ? 7.115 21.158 -22.026 1.00 93.19 78 PRO A C 1
ATOM 594 O O . PRO A 1 78 ? 7.334 22.363 -22.117 1.00 93.19 78 PRO A O 1
ATOM 597 N N . LYS A 1 79 ? 7.295 20.499 -20.877 1.00 94.06 79 LYS A N 1
ATOM 598 C CA . LYS A 1 79 ? 7.697 21.121 -19.609 1.00 94.06 79 LYS A CA 1
ATOM 599 C C . LYS A 1 79 ? 9.106 20.688 -19.233 1.00 94.06 79 LYS A C 1
ATOM 601 O O . LYS A 1 79 ? 9.497 19.560 -19.526 1.00 94.06 79 LYS A O 1
ATOM 606 N N . ASN A 1 80 ? 9.845 21.572 -18.568 1.00 95.25 80 ASN A N 1
ATOM 607 C CA . ASN A 1 80 ? 11.051 21.151 -17.873 1.00 95.25 80 ASN A CA 1
ATOM 608 C C . ASN A 1 80 ? 10.636 20.399 -16.602 1.00 95.25 80 ASN A C 1
ATOM 610 O O . ASN A 1 80 ? 9.861 20.914 -15.798 1.00 95.25 80 ASN A O 1
ATOM 614 N N . VAL A 1 81 ? 11.087 19.157 -16.474 1.00 96.62 81 VAL A N 1
ATOM 615 C CA . VAL A 1 81 ? 10.748 18.262 -15.365 1.00 96.62 81 VAL A CA 1
ATOM 616 C C . VAL A 1 81 ? 12.018 17.627 -14.832 1.00 96.62 81 VAL A C 1
ATOM 618 O O . VAL A 1 81 ? 13.018 17.546 -15.540 1.00 96.62 81 VAL A O 1
ATOM 621 N N . GLU A 1 82 ? 11.949 17.119 -13.609 1.00 97.62 82 GLU A N 1
ATOM 622 C CA . GLU A 1 82 ? 12.979 16.249 -13.048 1.00 97.62 82 GLU A CA 1
ATOM 623 C C . GLU A 1 82 ? 13.312 15.100 -14.020 1.00 97.62 82 GLU A C 1
ATOM 625 O O . GLU A 1 82 ? 12.408 14.467 -14.582 1.00 97.62 82 GLU A O 1
ATOM 630 N N . LEU A 1 83 ? 14.600 14.825 -14.226 1.00 97.94 83 LEU A N 1
ATOM 631 C CA . LEU A 1 83 ? 15.098 13.874 -15.219 1.00 97.94 83 LEU A CA 1
ATOM 632 C C . LEU A 1 83 ? 14.500 12.473 -15.027 1.00 97.94 83 LEU A C 1
ATOM 634 O O . LEU A 1 83 ? 14.106 11.840 -16.005 1.00 97.94 83 LEU A O 1
ATOM 638 N N . SER A 1 84 ? 14.357 12.005 -13.787 1.00 97.88 84 SER A N 1
ATOM 639 C CA . SER A 1 84 ? 13.763 10.708 -13.454 1.00 97.88 84 SER A CA 1
ATOM 640 C C . SER A 1 84 ? 12.319 10.590 -13.975 1.00 97.88 84 SER A C 1
ATOM 642 O O . SER A 1 84 ? 11.939 9.578 -14.569 1.00 97.88 84 SER A O 1
ATOM 644 N N . LYS A 1 85 ? 11.524 11.658 -13.839 1.00 97.75 85 LYS A N 1
ATOM 645 C CA . LYS A 1 85 ? 10.145 11.746 -14.346 1.00 97.75 85 LYS A CA 1
ATOM 646 C C . LYS A 1 85 ? 10.121 11.870 -15.865 1.00 97.75 85 LYS A C 1
ATOM 648 O O . LYS A 1 85 ? 9.288 11.236 -16.512 1.00 97.75 85 LYS A O 1
ATOM 653 N N . GLY A 1 86 ? 11.054 12.638 -16.429 1.00 97.69 86 GLY A N 1
ATOM 654 C CA . GLY A 1 86 ? 11.264 12.733 -17.870 1.00 97.69 86 GLY A CA 1
ATOM 655 C C . GLY A 1 86 ? 11.515 11.356 -18.485 1.00 97.69 86 GLY A C 1
ATOM 656 O O . GLY A 1 86 ? 10.763 10.937 -19.363 1.00 97.69 86 GLY A O 1
ATOM 657 N N . LEU A 1 87 ? 12.490 10.609 -17.959 1.00 97.88 87 LEU A N 1
ATOM 658 C CA . LEU A 1 87 ? 12.834 9.252 -18.394 1.00 97.88 87 LEU A CA 1
ATOM 659 C C . LEU A 1 87 ? 11.628 8.311 -18.329 1.00 97.88 87 LEU A C 1
ATOM 661 O O . LEU A 1 87 ? 11.334 7.627 -19.307 1.00 97.88 87 LEU A O 1
ATOM 665 N N . LEU A 1 88 ? 10.887 8.328 -17.219 1.00 97.25 88 LEU A N 1
ATOM 666 C CA . LEU A 1 88 ? 9.683 7.513 -17.047 1.00 97.25 88 LEU A CA 1
ATOM 667 C C . LEU A 1 88 ? 8.584 7.859 -18.067 1.00 97.25 88 LEU A C 1
ATOM 669 O O . LEU A 1 88 ? 7.800 6.992 -18.464 1.00 97.25 88 LEU A O 1
ATOM 673 N N . SER A 1 89 ? 8.502 9.123 -18.488 1.00 96.62 89 SER A N 1
ATOM 674 C CA . SER A 1 89 ? 7.520 9.576 -19.475 1.00 96.62 89 SER A CA 1
ATOM 675 C C . SER A 1 89 ? 7.885 9.197 -20.911 1.00 96.62 89 SER A C 1
ATOM 677 O O . SER A 1 89 ? 6.976 8.938 -21.693 1.00 96.62 89 SER A O 1
ATOM 679 N N . VAL A 1 90 ? 9.179 9.106 -21.244 1.00 97.00 90 VAL A N 1
ATOM 680 C CA . VAL A 1 90 ? 9.647 8.856 -22.621 1.00 97.00 90 VAL A CA 1
ATOM 681 C C . VAL A 1 90 ? 10.003 7.397 -22.901 1.00 97.00 90 VAL A C 1
ATOM 683 O O . VAL A 1 90 ? 9.943 6.991 -24.057 1.00 97.00 90 VAL A O 1
ATOM 686 N N . LEU A 1 91 ? 10.361 6.603 -21.888 1.00 96.75 91 LEU A N 1
ATOM 687 C CA . LEU A 1 91 ? 10.759 5.200 -22.048 1.00 96.75 91 LEU A CA 1
ATOM 688 C C . LEU A 1 91 ? 9.647 4.228 -21.638 1.00 96.75 91 LEU A C 1
ATOM 690 O O . LEU A 1 91 ? 9.011 4.367 -20.591 1.00 96.75 91 LEU A O 1
ATOM 694 N N . GLN A 1 92 ? 9.445 3.199 -22.457 1.00 94.75 92 GLN A N 1
ATOM 695 C CA . GLN A 1 92 ? 8.585 2.059 -22.153 1.00 94.75 92 GLN A CA 1
ATOM 696 C C . GLN A 1 92 ? 9.327 1.037 -21.279 1.00 94.75 92 GLN A C 1
ATOM 698 O O . GLN A 1 92 ? 10.524 0.816 -21.446 1.00 94.75 92 GLN A O 1
ATOM 703 N N . GLY A 1 93 ? 8.605 0.379 -20.365 1.00 90.88 93 GLY A N 1
ATOM 704 C CA . GLY A 1 93 ? 9.114 -0.793 -19.639 1.00 90.88 93 GLY A CA 1
ATOM 705 C C . GLY A 1 93 ? 10.169 -0.501 -18.566 1.00 90.88 93 GLY A C 1
ATOM 706 O O . GLY A 1 93 ? 10.755 -1.434 -18.028 1.00 90.88 93 GLY A O 1
ATOM 707 N N . VAL A 1 94 ? 10.406 0.770 -18.229 1.00 94.19 94 VAL A N 1
ATOM 708 C CA . VAL A 1 94 ? 11.313 1.168 -17.143 1.00 94.19 94 VAL A CA 1
ATOM 709 C C . VAL A 1 94 ? 10.530 1.537 -15.887 1.00 94.19 94 VAL A C 1
ATOM 711 O O . VAL A 1 94 ? 9.490 2.193 -15.952 1.00 94.19 94 VAL A O 1
ATOM 714 N N . SER A 1 95 ? 11.021 1.107 -14.726 1.00 95.06 95 SER A N 1
ATOM 715 C CA . SER A 1 95 ? 10.401 1.418 -13.439 1.00 95.06 95 SER A CA 1
ATOM 716 C C . SER A 1 95 ? 10.931 2.741 -12.864 1.00 95.06 95 SER A C 1
ATOM 718 O O . SER A 1 95 ? 12.054 3.150 -13.178 1.00 95.06 95 SER A O 1
ATOM 720 N N . PRO A 1 96 ? 10.176 3.408 -11.968 1.00 96.50 96 PRO A N 1
ATOM 721 C CA . PRO A 1 96 ? 10.618 4.658 -11.347 1.00 96.50 96 PRO A CA 1
ATOM 722 C C . PRO A 1 96 ? 11.978 4.553 -10.647 1.00 96.50 96 PRO A C 1
ATOM 724 O O . PRO A 1 96 ? 12.765 5.495 -10.694 1.00 96.50 96 PRO A O 1
ATOM 727 N N . VAL A 1 97 ? 12.277 3.406 -10.027 1.00 97.25 97 VAL A N 1
ATOM 728 C CA . VAL A 1 97 ? 13.556 3.186 -9.341 1.00 97.25 97 VAL A CA 1
ATOM 729 C C . VAL A 1 97 ? 14.739 3.168 -10.312 1.00 97.25 97 VAL A C 1
ATOM 731 O O . VAL A 1 97 ? 15.779 3.752 -10.011 1.00 97.25 97 VAL A O 1
ATOM 734 N N . VAL A 1 98 ? 14.561 2.599 -11.508 1.00 97.62 98 VAL A N 1
ATOM 735 C CA . VAL A 1 98 ? 15.576 2.610 -12.571 1.00 97.62 98 VAL A CA 1
ATOM 736 C C . VAL A 1 98 ? 15.793 4.027 -13.095 1.00 97.62 98 VAL A C 1
ATOM 738 O O . VAL A 1 98 ? 16.933 4.442 -13.283 1.00 97.62 98 VAL A O 1
ATOM 741 N N . CYS A 1 99 ? 14.725 4.807 -13.278 1.00 97.94 99 CYS A N 1
ATOM 742 C CA . CYS A 1 99 ? 14.842 6.195 -13.726 1.00 97.94 99 CYS A CA 1
ATOM 743 C C . CYS A 1 99 ? 15.570 7.086 -12.709 1.00 97.94 99 CYS A C 1
ATOM 745 O O . CYS A 1 99 ? 16.416 7.889 -13.103 1.00 97.94 99 CYS A O 1
ATOM 747 N N . ARG A 1 100 ? 15.281 6.933 -11.409 1.00 97.56 100 ARG A N 1
ATOM 748 C CA . ARG A 1 100 ? 16.009 7.644 -10.345 1.00 97.56 100 ARG A CA 1
ATOM 749 C C . ARG A 1 100 ? 17.475 7.234 -10.279 1.00 97.56 100 ARG A C 1
ATOM 751 O O . ARG A 1 100 ? 18.331 8.088 -10.097 1.00 97.56 100 ARG A O 1
ATOM 758 N N . GLU A 1 101 ? 17.773 5.956 -10.489 1.00 97.81 101 GLU A N 1
ATOM 759 C CA . GLU A 1 101 ? 19.152 5.466 -10.532 1.00 97.81 101 GLU A CA 1
ATOM 760 C C . GLU A 1 101 ? 19.934 6.059 -11.712 1.00 97.81 101 GLU A C 1
ATOM 762 O O . GLU A 1 101 ? 21.073 6.489 -11.547 1.00 97.81 101 GLU A O 1
ATOM 767 N N . LEU A 1 102 ? 19.324 6.141 -12.900 1.00 97.75 102 LEU A N 1
ATOM 768 C CA . LEU A 1 102 ? 19.938 6.792 -14.062 1.00 97.75 102 LEU A CA 1
ATOM 769 C C . LEU A 1 102 ? 20.216 8.278 -13.801 1.00 97.75 102 LEU A C 1
ATOM 771 O O . LEU A 1 102 ? 21.305 8.751 -14.120 1.00 97.75 102 LEU A O 1
ATOM 775 N N . GLN A 1 103 ? 19.268 8.995 -13.186 1.00 97.81 103 GLN A N 1
ATOM 776 C CA . GLN A 1 103 ? 19.479 10.382 -12.764 1.00 97.81 103 GLN A CA 1
ATOM 777 C C . GLN A 1 103 ? 20.621 10.487 -11.754 1.00 97.81 103 GLN A C 1
ATOM 779 O O . GLN A 1 103 ? 21.527 11.290 -11.954 1.00 97.81 103 GLN A O 1
ATOM 784 N N . HIS A 1 104 ? 20.611 9.651 -10.714 1.00 97.69 104 HIS A N 1
ATOM 785 C CA . HIS A 1 104 ? 21.644 9.639 -9.683 1.00 97.69 104 HIS A CA 1
ATOM 786 C C . HIS A 1 104 ? 23.040 9.477 -10.294 1.00 97.69 104 HIS A C 1
ATOM 788 O O . HIS A 1 104 ? 23.951 10.232 -9.964 1.00 97.69 104 HIS A O 1
ATOM 794 N N . ARG A 1 105 ? 23.199 8.550 -11.242 1.00 97.06 105 ARG A N 1
ATOM 795 C CA . ARG A 1 105 ? 24.479 8.311 -11.917 1.00 97.06 105 ARG A CA 1
ATOM 796 C C . ARG A 1 105 ? 24.883 9.428 -12.877 1.00 97.06 105 ARG A C 1
ATOM 798 O O . ARG A 1 105 ? 26.063 9.754 -12.963 1.00 97.06 105 ARG A O 1
ATOM 805 N N . ALA A 1 106 ? 23.930 10.024 -13.593 1.00 97.19 106 ALA A N 1
ATOM 806 C CA . ALA A 1 106 ? 24.201 11.145 -14.493 1.00 97.19 106 ALA A CA 1
ATOM 807 C C . ALA A 1 106 ? 24.548 12.440 -13.735 1.00 97.19 106 ALA A C 1
ATOM 809 O O . ALA A 1 106 ? 25.380 13.224 -14.198 1.00 97.19 106 ALA A O 1
ATOM 810 N N . GLY A 1 107 ? 23.928 12.652 -12.571 1.00 96.12 107 GLY A N 1
ATOM 811 C CA . GLY A 1 107 ? 24.079 13.844 -11.735 1.00 96.12 107 GLY A CA 1
ATOM 812 C C . GLY A 1 107 ? 25.043 13.697 -10.561 1.00 96.12 107 GLY A C 1
ATOM 813 O O . GLY A 1 107 ? 25.177 14.643 -9.795 1.00 96.12 107 GLY A O 1
ATOM 814 N N . HIS A 1 108 ? 25.684 12.536 -10.378 1.00 94.94 108 HIS A N 1
ATOM 815 C CA . HIS A 1 108 ? 26.476 12.216 -9.178 1.00 94.94 108 HIS A CA 1
ATOM 816 C C . HIS A 1 108 ? 25.722 12.500 -7.866 1.00 94.94 108 HIS A C 1
ATOM 818 O O . HIS A 1 108 ? 26.262 13.056 -6.914 1.00 94.94 108 HIS A O 1
ATOM 824 N N . GLY A 1 109 ? 24.442 12.132 -7.836 1.00 91.31 109 GLY A N 1
ATOM 825 C CA . GLY A 1 109 ? 23.545 12.372 -6.708 1.00 91.31 109 GLY A CA 1
ATOM 826 C C . GLY A 1 109 ? 22.835 13.723 -6.698 1.00 91.31 109 GLY A C 1
ATOM 827 O O . GLY A 1 109 ? 21.946 13.896 -5.870 1.00 91.31 109 GLY A O 1
ATOM 828 N N . ALA A 1 110 ? 23.152 14.643 -7.612 1.00 92.31 110 ALA A N 1
ATOM 829 C CA . ALA A 1 110 ? 22.377 15.867 -7.787 1.00 92.31 110 ALA A CA 1
ATOM 830 C C . ALA A 1 110 ? 21.041 15.598 -8.497 1.00 92.31 110 ALA A C 1
ATOM 832 O O . ALA A 1 110 ? 20.951 14.761 -9.403 1.00 92.31 110 ALA A O 1
ATOM 833 N N . ASP A 1 111 ? 20.019 16.366 -8.124 1.00 92.50 111 ASP A N 1
ATOM 834 C CA . ASP A 1 111 ? 18.771 16.418 -8.874 1.00 92.50 111 ASP A CA 1
ATOM 835 C C . ASP A 1 111 ? 18.993 17.147 -10.197 1.00 92.50 111 ASP A C 1
ATOM 837 O O . ASP A 1 111 ? 19.539 18.250 -10.240 1.00 92.50 111 ASP A O 1
ATOM 841 N N . LEU A 1 112 ? 18.579 16.505 -11.288 1.00 95.44 112 LEU A N 1
ATOM 842 C CA . LEU A 1 112 ? 18.742 17.028 -12.638 1.00 95.44 112 LEU A CA 1
ATOM 843 C C . LEU A 1 112 ? 17.387 17.352 -13.251 1.00 95.44 112 LEU A C 1
ATOM 845 O O . LEU A 1 112 ? 16.417 16.613 -13.084 1.00 95.44 112 LEU A O 1
ATOM 849 N N . SER A 1 113 ? 17.356 18.416 -14.042 1.00 96.19 113 SER A N 1
ATOM 850 C CA . SER A 1 113 ? 16.230 18.763 -14.902 1.00 96.19 113 SER A CA 1
ATOM 851 C C . SER A 1 113 ? 16.468 18.243 -16.319 1.00 96.19 113 SER A C 1
ATOM 853 O O . SER A 1 113 ? 17.549 18.417 -16.877 1.00 96.19 113 SER A O 1
ATOM 855 N N . ALA A 1 114 ? 15.447 17.658 -16.947 1.00 93.56 114 ALA A N 1
ATOM 856 C CA . ALA A 1 114 ? 15.544 17.025 -18.265 1.00 93.56 114 ALA A CA 1
ATOM 857 C C . ALA A 1 114 ? 16.014 17.969 -19.391 1.00 93.56 114 ALA A C 1
ATOM 859 O O . ALA A 1 114 ? 16.560 17.492 -20.385 1.00 93.56 114 ALA A O 1
ATOM 860 N N . LYS A 1 115 ? 15.801 19.288 -19.257 1.00 93.38 115 LYS A N 1
ATOM 861 C CA . LYS A 1 115 ? 16.189 20.288 -20.268 1.00 93.38 115 LYS A CA 1
ATOM 862 C C . LYS A 1 115 ? 17.426 21.119 -19.924 1.00 93.38 115 LYS A C 1
ATOM 864 O O . LYS A 1 115 ? 17.873 21.878 -20.776 1.00 93.38 115 LYS A O 1
ATOM 869 N N . GLU A 1 116 ? 17.959 21.003 -18.711 1.00 93.44 116 GLU A N 1
ATOM 870 C CA . GLU A 1 116 ? 19.044 21.869 -18.205 1.00 93.44 116 GLU A CA 1
ATOM 871 C C . GLU A 1 116 ? 20.313 21.066 -17.886 1.00 93.44 116 GLU A C 1
ATOM 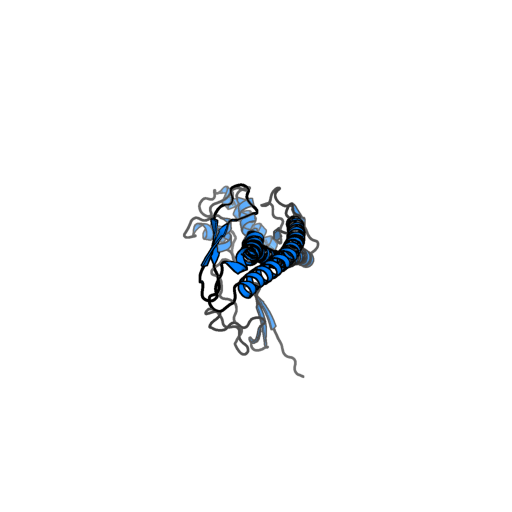873 O O . GLU A 1 116 ? 21.182 21.531 -17.152 1.00 93.44 116 GLU A O 1
ATOM 878 N N . MET A 1 117 ? 20.421 19.846 -18.420 1.00 95.25 117 MET A N 1
ATOM 879 C CA . MET A 1 117 ? 21.625 19.037 -18.265 1.00 95.25 117 MET A CA 1
ATOM 880 C C . MET A 1 117 ? 22.814 19.699 -18.965 1.00 95.25 117 MET A C 1
ATOM 882 O O . MET A 1 117 ? 22.699 20.204 -20.083 1.00 95.25 117 MET A O 1
ATOM 886 N N . THR A 1 118 ? 23.980 19.660 -18.326 1.00 96.12 118 THR A N 1
ATOM 887 C CA . THR A 1 118 ? 25.240 20.024 -18.982 1.00 96.12 118 THR A CA 1
ATOM 888 C C . THR A 1 118 ? 25.633 18.958 -20.010 1.00 96.12 118 THR A C 1
ATOM 890 O O . THR A 1 118 ? 25.196 17.810 -19.921 1.00 96.12 118 THR A O 1
ATOM 893 N N . GLY A 1 119 ? 26.509 19.297 -20.964 1.00 95.69 119 GLY A N 1
ATOM 894 C CA . GLY A 1 119 ? 27.007 18.322 -21.948 1.00 95.69 119 GLY A CA 1
ATOM 895 C C . GLY A 1 119 ? 27.619 17.074 -21.296 1.00 95.69 119 GLY A C 1
ATOM 896 O O . GLY A 1 119 ? 27.334 15.955 -21.706 1.00 95.69 119 GLY A O 1
ATOM 897 N N . GLU A 1 120 ? 28.355 17.252 -20.199 1.00 96.88 120 GLU A N 1
ATOM 898 C CA . GLU A 1 120 ? 28.936 16.150 -19.423 1.00 96.88 120 GLU A CA 1
ATOM 899 C C . GLU A 1 120 ? 27.863 15.259 -18.762 1.00 96.88 120 GLU A C 1
ATOM 901 O O . GLU A 1 120 ? 27.973 14.032 -18.750 1.00 96.88 120 GLU A O 1
ATOM 906 N N . GLN A 1 121 ? 26.791 15.857 -18.226 1.00 97.38 121 GLN A N 1
ATOM 907 C CA . GLN A 1 121 ? 25.662 15.107 -17.661 1.00 97.38 121 GLN A CA 1
ATOM 908 C C . GLN A 1 121 ? 24.916 14.315 -18.744 1.00 97.38 121 GLN A C 1
ATOM 910 O O . GLN A 1 121 ? 24.522 13.172 -18.502 1.00 97.38 121 GLN A O 1
ATOM 915 N N . GLU A 1 122 ? 24.760 14.882 -19.943 1.00 97.31 122 GLU A N 1
ATOM 916 C CA . GLU A 1 122 ? 24.163 14.189 -21.089 1.00 97.31 122 GLU A CA 1
ATOM 917 C C . GLU A 1 122 ? 25.017 13.013 -21.566 1.00 97.31 122 GLU A C 1
ATOM 919 O O . GLU A 1 122 ? 24.480 11.932 -21.813 1.00 97.31 122 GLU A O 1
ATOM 924 N N . GLU A 1 123 ? 26.337 13.188 -21.655 1.00 97.81 123 GLU A N 1
ATOM 925 C CA . GLU A 1 123 ? 27.272 12.117 -22.013 1.00 97.81 123 GLU A CA 1
ATOM 926 C C . GLU A 1 123 ? 27.231 10.971 -20.997 1.00 97.81 123 GLU A C 1
ATOM 928 O O . GLU A 1 123 ? 27.134 9.801 -21.385 1.00 97.81 123 GLU A O 1
ATOM 933 N N . ARG A 1 124 ? 27.212 11.288 -19.693 1.00 97.94 124 ARG A N 1
ATOM 934 C CA . ARG A 1 124 ? 27.031 10.284 -18.634 1.00 97.94 124 ARG A CA 1
ATOM 935 C C . ARG A 1 124 ? 25.697 9.558 -18.763 1.00 97.94 124 ARG A C 1
ATOM 937 O O . ARG A 1 124 ? 25.666 8.327 -18.717 1.00 97.94 124 ARG A O 1
ATOM 944 N N . LEU A 1 125 ? 24.594 10.287 -18.936 1.00 98.12 125 LEU A N 1
ATOM 945 C CA . LEU A 1 125 ? 23.276 9.677 -19.104 1.00 98.12 125 LEU A CA 1
ATOM 946 C C . LEU A 1 125 ? 23.251 8.750 -20.326 1.00 98.12 125 LEU A C 1
ATOM 948 O O . LEU A 1 125 ? 22.770 7.621 -20.232 1.00 98.12 125 LEU A O 1
ATOM 952 N N . LEU A 1 126 ? 23.814 9.191 -21.452 1.00 98.19 126 LEU A N 1
ATOM 953 C CA . LEU A 1 126 ? 23.922 8.397 -22.671 1.00 98.19 126 LEU A CA 1
ATOM 954 C C . LEU A 1 126 ? 24.720 7.108 -22.438 1.00 98.19 126 LEU A C 1
ATOM 956 O O . LEU A 1 126 ? 24.297 6.038 -22.882 1.00 98.19 126 LEU A O 1
ATOM 960 N N . PHE A 1 127 ? 25.845 7.191 -21.725 1.00 98.25 127 PHE A N 1
ATOM 961 C CA . PHE A 1 127 ? 26.645 6.029 -21.341 1.00 98.25 127 PHE A CA 1
ATOM 962 C C . PHE A 1 127 ? 25.829 5.024 -20.514 1.00 98.25 127 PHE A C 1
ATOM 964 O O . PHE A 1 127 ? 25.791 3.835 -20.841 1.00 98.25 127 PHE A O 1
ATOM 971 N N . PHE A 1 128 ? 25.116 5.483 -19.482 1.00 97.81 128 PHE A N 1
ATOM 972 C CA . PHE A 1 128 ? 24.315 4.587 -18.644 1.00 97.81 128 PHE A CA 1
ATOM 973 C C . PHE A 1 128 ? 23.083 4.025 -19.360 1.00 97.81 128 PHE A C 1
ATOM 975 O O . PHE A 1 128 ? 22.725 2.876 -19.109 1.00 97.81 128 PHE A O 1
ATOM 982 N N . LEU A 1 129 ? 22.475 4.766 -20.290 1.00 97.88 129 LEU A N 1
ATOM 983 C CA . LEU A 1 129 ? 21.403 4.252 -21.148 1.00 97.88 129 LEU A CA 1
ATOM 984 C C . LEU A 1 129 ? 21.901 3.147 -22.087 1.00 97.88 129 LEU A C 1
ATOM 986 O O . LEU A 1 129 ? 21.225 2.128 -22.223 1.00 97.88 129 LEU A O 1
ATOM 990 N N . LYS A 1 130 ? 23.086 3.310 -22.695 1.00 97.75 130 LYS A N 1
ATOM 991 C CA . LYS A 1 130 ? 23.729 2.258 -23.506 1.00 97.75 130 LYS A CA 1
ATOM 992 C C . LYS A 1 130 ? 23.976 1.004 -22.675 1.00 97.75 130 LYS A C 1
ATOM 994 O O . LYS A 1 130 ? 23.516 -0.072 -23.042 1.00 97.75 130 LYS A O 1
ATOM 999 N N . ARG A 1 131 ? 24.590 1.162 -21.500 1.00 96.75 131 ARG A N 1
ATOM 1000 C CA . ARG A 1 131 ? 24.851 0.051 -20.577 1.00 96.75 131 ARG A CA 1
ATOM 1001 C C . ARG A 1 131 ? 23.565 -0.642 -20.121 1.00 96.75 131 ARG A C 1
ATOM 1003 O O . ARG A 1 131 ? 23.540 -1.864 -19.988 1.00 96.75 131 ARG A O 1
ATOM 1010 N N . LEU A 1 132 ? 22.494 0.117 -19.882 1.00 96.62 132 LEU A N 1
ATOM 1011 C CA . LEU A 1 132 ? 21.187 -0.440 -19.537 1.00 96.62 132 LEU A CA 1
ATOM 1012 C C . LEU A 1 132 ? 20.613 -1.258 -20.703 1.00 96.62 132 LEU A C 1
ATOM 1014 O O . LEU A 1 132 ? 20.209 -2.399 -20.488 1.00 96.62 132 LEU A O 1
ATOM 1018 N N . LYS A 1 133 ? 20.629 -0.709 -21.927 1.00 96.88 133 LYS A N 1
ATOM 1019 C CA . LYS A 1 133 ? 20.193 -1.403 -23.152 1.00 96.88 133 LYS A CA 1
ATOM 1020 C C . LYS A 1 133 ? 20.965 -2.708 -23.351 1.00 96.88 133 LYS A C 1
ATOM 1022 O O . LYS A 1 133 ? 20.343 -3.738 -23.576 1.00 96.88 133 LYS A O 1
ATOM 1027 N N . GLU A 1 134 ? 22.286 -2.688 -23.194 1.00 96.44 134 GLU A N 1
ATOM 1028 C CA . GLU A 1 134 ? 23.142 -3.880 -23.285 1.00 96.44 134 GLU A CA 1
ATOM 1029 C C . GLU A 1 134 ? 22.823 -4.908 -22.197 1.00 96.44 134 GLU A C 1
ATOM 1031 O O . GLU A 1 134 ? 22.681 -6.092 -22.490 1.00 96.44 134 GLU A O 1
ATOM 1036 N N . THR A 1 135 ? 22.659 -4.466 -20.946 1.00 96.06 135 THR A N 1
ATOM 1037 C CA . THR A 1 135 ? 22.350 -5.361 -19.818 1.00 96.06 135 THR A CA 1
ATOM 1038 C C . THR A 1 135 ? 21.037 -6.105 -20.052 1.00 96.06 135 THR A C 1
ATOM 1040 O O . THR A 1 135 ? 20.960 -7.308 -19.805 1.00 96.06 135 THR A O 1
ATOM 1043 N N . VAL A 1 136 ? 20.005 -5.404 -20.534 1.00 95.19 136 VAL A N 1
ATOM 1044 C CA . VAL A 1 136 ? 18.696 -6.009 -20.811 1.00 95.19 136 VAL A CA 1
ATOM 1045 C C . VAL A 1 136 ? 18.745 -6.854 -22.085 1.00 95.19 136 VAL A C 1
ATOM 1047 O O . VAL A 1 136 ? 18.309 -8.001 -22.057 1.00 95.19 136 VAL A O 1
ATOM 1050 N N . GLY A 1 137 ? 19.309 -6.330 -23.176 1.00 95.56 137 GLY A N 1
ATOM 1051 C CA . GLY A 1 137 ? 19.382 -7.023 -24.467 1.00 95.56 137 GLY A CA 1
ATOM 1052 C C . GLY A 1 137 ? 20.191 -8.320 -24.418 1.00 95.56 137 GLY A C 1
ATOM 1053 O O . GLY A 1 137 ? 19.822 -9.293 -25.066 1.00 95.56 137 GLY A O 1
ATOM 1054 N N . ASN A 1 138 ? 21.236 -8.364 -23.588 1.00 96.31 138 ASN A N 1
ATOM 1055 C CA . ASN A 1 138 ? 22.064 -9.555 -23.387 1.00 96.31 138 ASN A CA 1
ATOM 1056 C C . ASN A 1 138 ? 21.606 -10.427 -22.206 1.00 96.31 138 ASN A C 1
ATOM 1058 O O . ASN A 1 138 ? 22.277 -11.405 -21.885 1.00 96.31 138 ASN A O 1
ATOM 1062 N N . VAL A 1 139 ? 20.504 -10.073 -21.532 1.00 95.38 139 VAL A N 1
ATOM 1063 C CA . VAL A 1 139 ? 19.960 -10.810 -20.375 1.00 95.38 139 VAL A CA 1
ATOM 1064 C C . VAL A 1 139 ? 20.999 -10.982 -19.247 1.00 95.38 139 VAL A C 1
ATOM 1066 O O . VAL A 1 139 ? 21.117 -12.027 -18.618 1.00 95.38 139 VAL A O 1
ATOM 1069 N N . GLN A 1 140 ? 21.780 -9.931 -18.975 1.00 96.12 140 GLN A N 1
ATOM 1070 C CA . GLN A 1 140 ? 22.870 -9.930 -17.982 1.00 96.12 140 GLN A CA 1
ATOM 1071 C C . GLN A 1 140 ? 22.470 -9.318 -16.631 1.00 96.12 140 GLN A C 1
ATOM 1073 O O . GLN A 1 140 ? 23.317 -9.099 -15.761 1.00 96.12 140 GLN A O 1
ATOM 1078 N N . GLY A 1 141 ? 21.185 -9.007 -16.455 1.00 95.94 141 GLY A N 1
ATOM 1079 C CA . GLY A 1 141 ? 20.661 -8.491 -15.199 1.00 95.94 141 GLY A CA 1
ATOM 1080 C C . GLY A 1 141 ? 20.855 -9.482 -14.049 1.00 95.94 141 GLY A C 1
ATOM 1081 O O . GLY A 1 141 ? 20.719 -10.691 -14.221 1.00 95.94 141 GLY A O 1
ATOM 1082 N N . ARG A 1 142 ? 21.141 -8.959 -12.858 1.00 97.56 142 ARG A N 1
ATOM 1083 C CA . ARG A 1 142 ? 21.279 -9.733 -11.621 1.00 97.56 142 ARG A CA 1
ATOM 1084 C C . ARG A 1 142 ? 20.298 -9.230 -10.564 1.00 97.56 142 ARG A C 1
ATOM 1086 O O . ARG A 1 142 ? 20.031 -8.031 -10.522 1.00 97.56 142 ARG A O 1
ATOM 1093 N N . PRO A 1 143 ? 19.753 -10.104 -9.713 1.00 97.75 143 PRO A N 1
ATOM 1094 C CA . PRO A 1 143 ? 18.717 -9.728 -8.761 1.00 97.75 143 PRO A CA 1
ATOM 1095 C C . PRO A 1 143 ? 19.322 -8.972 -7.569 1.00 97.75 143 PRO A C 1
ATOM 1097 O O . PRO A 1 143 ? 20.045 -9.550 -6.763 1.00 97.75 143 PRO A O 1
ATOM 1100 N N . PHE A 1 144 ? 19.006 -7.685 -7.424 1.00 97.69 144 PHE A N 1
ATOM 1101 C CA . PHE A 1 144 ? 19.437 -6.866 -6.289 1.00 97.69 144 PHE A CA 1
ATOM 1102 C C . PHE A 1 144 ? 18.251 -6.415 -5.443 1.00 97.69 144 PHE A C 1
ATOM 1104 O O . PHE A 1 144 ? 17.317 -5.796 -5.955 1.00 97.69 144 PHE A O 1
ATOM 1111 N N . LEU A 1 145 ? 18.326 -6.677 -4.140 1.00 97.00 145 LEU A N 1
ATOM 1112 C CA . LEU A 1 145 ? 17.356 -6.260 -3.133 1.00 97.00 145 LEU A CA 1
ATOM 1113 C C . LEU A 1 145 ? 17.893 -5.057 -2.349 1.00 97.00 145 LEU A C 1
ATOM 1115 O O . LEU A 1 145 ? 19.046 -5.057 -1.912 1.00 97.00 145 LEU A O 1
ATOM 1119 N N . VAL A 1 146 ? 17.047 -4.050 -2.141 1.00 96.50 146 VAL A N 1
ATOM 1120 C CA . VAL A 1 146 ? 17.328 -2.874 -1.310 1.00 96.50 146 VAL A CA 1
ATOM 1121 C C . VAL A 1 146 ? 16.640 -3.050 0.029 1.00 96.50 146 VAL A C 1
ATOM 1123 O O . VAL A 1 146 ? 15.417 -3.181 0.089 1.00 96.50 146 VAL A O 1
ATOM 1126 N N . VAL A 1 147 ? 17.416 -3.010 1.105 1.00 94.19 147 VAL A N 1
ATOM 1127 C CA . VAL A 1 147 ? 16.926 -3.206 2.471 1.00 94.19 147 VAL A CA 1
ATOM 1128 C C . VAL A 1 147 ? 17.214 -1.958 3.297 1.00 94.19 147 VAL A C 1
ATOM 1130 O O . VAL A 1 147 ? 18.349 -1.479 3.333 1.00 94.19 147 VAL A O 1
ATOM 1133 N N . GLY A 1 148 ? 16.180 -1.408 3.934 1.00 92.38 148 GLY A N 1
ATOM 1134 C CA . GLY A 1 148 ? 16.308 -0.260 4.828 1.00 92.38 148 GLY A CA 1
ATOM 1135 C C . GLY A 1 148 ? 17.030 -0.599 6.142 1.00 92.38 148 GLY A C 1
ATOM 1136 O O . GLY A 1 148 ? 17.257 -1.771 6.444 1.00 92.38 148 GLY A O 1
ATOM 1137 N N . PRO A 1 149 ? 17.374 0.409 6.965 1.00 89.62 149 PRO A N 1
ATOM 1138 C CA . PRO A 1 149 ? 18.008 0.195 8.270 1.00 89.62 149 PRO A CA 1
ATOM 1139 C C . PRO A 1 149 ? 17.118 -0.595 9.242 1.00 89.62 149 PRO A C 1
ATOM 1141 O O . PRO A 1 149 ? 17.610 -1.274 10.134 1.00 89.62 149 PRO A O 1
ATOM 1144 N N . ASP A 1 150 ? 15.806 -0.540 9.025 1.00 88.19 150 ASP A N 1
ATOM 1145 C CA . ASP A 1 150 ? 14.758 -1.286 9.720 1.00 88.19 150 ASP A CA 1
ATOM 1146 C C . ASP A 1 150 ? 14.616 -2.741 9.238 1.00 88.19 150 ASP A C 1
ATOM 1148 O O . ASP A 1 150 ? 13.640 -3.406 9.572 1.00 88.19 150 ASP A O 1
ATOM 1152 N N . GLN A 1 151 ? 15.562 -3.232 8.427 1.00 86.50 151 GLN A N 1
ATOM 1153 C CA . GLN A 1 151 ? 15.544 -4.543 7.766 1.00 86.50 151 GLN A CA 1
ATOM 1154 C C . GLN A 1 151 ? 14.353 -4.762 6.820 1.00 86.50 151 GLN A C 1
ATOM 1156 O O . GLN A 1 151 ? 14.154 -5.871 6.325 1.00 86.50 151 GLN A O 1
ATOM 1161 N N . LYS A 1 152 ? 13.575 -3.715 6.512 1.00 88.50 152 LYS A N 1
ATOM 1162 C CA . LYS A 1 152 ? 12.429 -3.837 5.612 1.00 88.50 152 LYS A CA 1
ATOM 1163 C C . LYS A 1 152 ? 12.874 -3.735 4.154 1.00 88.50 152 LYS A C 1
ATOM 1165 O O . LYS A 1 152 ? 13.665 -2.844 3.815 1.00 88.50 152 LYS A O 1
ATOM 1170 N N . PRO A 1 153 ? 12.363 -4.604 3.265 1.00 91.88 153 PRO A N 1
ATOM 1171 C CA . PRO A 1 153 ? 12.622 -4.482 1.839 1.00 91.88 153 PRO A CA 1
ATOM 1172 C C . PRO A 1 153 ? 11.975 -3.199 1.301 1.00 91.88 153 PRO A C 1
ATOM 1174 O O . PRO A 1 153 ? 10.781 -2.963 1.489 1.00 91.88 153 PRO A O 1
ATOM 1177 N N . ARG A 1 154 ? 12.770 -2.355 0.637 1.00 92.94 154 ARG A N 1
ATOM 1178 C CA . ARG A 1 154 ? 12.323 -1.067 0.083 1.00 92.94 154 ARG A CA 1
ATOM 1179 C C . ARG A 1 154 ? 12.035 -1.151 -1.405 1.00 92.94 154 ARG A C 1
ATOM 1181 O O . ARG A 1 154 ? 10.959 -0.769 -1.844 1.00 92.94 154 ARG A O 1
ATOM 1188 N N . ASP A 1 155 ? 12.989 -1.680 -2.157 1.00 95.81 155 ASP A N 1
ATOM 1189 C CA . ASP A 1 155 ? 12.948 -1.772 -3.613 1.00 95.81 155 ASP A CA 1
ATOM 1190 C C . ASP A 1 155 ? 13.776 -2.975 -4.080 1.00 95.81 155 ASP A C 1
ATOM 1192 O O . ASP A 1 155 ? 14.531 -3.578 -3.313 1.00 95.81 155 ASP A O 1
ATOM 1196 N N . PHE A 1 156 ? 13.661 -3.310 -5.359 1.00 96.81 156 PHE A N 1
ATOM 1197 C CA . PHE A 1 156 ? 14.532 -4.270 -6.019 1.00 96.81 156 PHE A CA 1
ATOM 1198 C C . PHE A 1 156 ? 14.749 -3.893 -7.484 1.00 96.81 156 PHE A C 1
ATOM 1200 O O . PHE A 1 156 ? 13.967 -3.145 -8.073 1.00 96.81 156 PHE A O 1
ATOM 1207 N N . SER A 1 157 ? 15.822 -4.404 -8.081 1.00 97.38 157 SER A N 1
ATOM 1208 C CA . SER A 1 157 ? 16.123 -4.199 -9.499 1.00 97.38 157 SER A CA 1
ATOM 1209 C C . SER A 1 157 ? 16.969 -5.343 -10.056 1.00 97.38 157 SER A C 1
ATOM 1211 O O . SER A 1 157 ? 17.454 -6.202 -9.325 1.00 97.38 157 SER A O 1
ATOM 1213 N N . PHE A 1 158 ? 17.156 -5.335 -11.372 1.00 96.69 158 PHE A N 1
ATOM 1214 C CA . PHE A 1 158 ? 18.025 -6.251 -12.110 1.00 96.69 158 PHE A CA 1
ATOM 1215 C C . PHE A 1 158 ? 19.464 -5.720 -12.262 1.00 96.69 158 PHE A C 1
ATOM 1217 O O . PHE A 1 158 ? 20.280 -6.300 -12.975 1.00 96.69 158 PHE A O 1
ATOM 1224 N N . PHE A 1 159 ? 19.791 -4.594 -11.628 1.00 95.44 159 PHE A N 1
ATOM 1225 C CA . PHE A 1 159 ? 21.151 -4.075 -11.536 1.00 95.44 159 PHE A CA 1
ATOM 1226 C C . PHE A 1 159 ? 21.354 -3.340 -10.210 1.00 95.44 159 PHE A C 1
ATOM 1228 O O . PHE A 1 159 ? 20.393 -2.921 -9.559 1.00 95.44 159 PHE A O 1
ATOM 1235 N N . ARG A 1 160 ? 22.616 -3.212 -9.792 1.00 95.19 160 ARG A N 1
ATOM 1236 C CA . ARG A 1 160 ? 22.967 -2.636 -8.493 1.00 95.19 160 ARG A CA 1
ATOM 1237 C C . ARG A 1 160 ? 22.602 -1.155 -8.457 1.00 95.19 160 ARG A C 1
ATOM 1239 O O . ARG A 1 160 ? 23.030 -0.414 -9.334 1.00 95.19 160 ARG A O 1
ATOM 1246 N N . MET A 1 161 ? 21.843 -0.741 -7.448 1.00 95.44 161 MET A N 1
ATOM 1247 C CA . MET A 1 161 ? 21.429 0.652 -7.260 1.00 95.44 161 MET A CA 1
ATOM 1248 C C . MET A 1 161 ? 22.359 1.362 -6.278 1.00 95.44 161 MET A C 1
ATOM 1250 O O . MET A 1 161 ? 22.687 0.811 -5.231 1.00 95.44 161 MET A O 1
ATOM 1254 N N . GLU A 1 162 ? 22.768 2.577 -6.612 1.00 95.56 162 GLU A N 1
ATOM 1255 C CA . GLU A 1 162 ? 23.671 3.411 -5.814 1.00 95.56 162 GLU A CA 1
ATOM 1256 C C . GLU A 1 162 ? 22.935 4.605 -5.188 1.00 95.56 162 GLU A C 1
ATOM 1258 O O . GLU A 1 162 ? 23.375 5.119 -4.161 1.00 95.56 162 GLU A O 1
ATOM 1263 N N . GLN A 1 163 ? 21.747 4.958 -5.707 1.00 95.81 163 GLN A N 1
ATOM 1264 C CA . GLN A 1 163 ? 20.958 6.124 -5.277 1.00 95.81 163 GLN A CA 1
ATOM 1265 C C . GLN A 1 163 ? 20.621 6.179 -3.779 1.00 95.81 163 GLN A C 1
ATOM 1267 O O . GLN A 1 163 ? 20.283 7.242 -3.267 1.00 95.81 163 GLN A O 1
ATOM 1272 N N . TYR A 1 164 ? 20.677 5.049 -3.070 1.00 94.19 164 TYR A N 1
ATOM 1273 C CA . TYR A 1 164 ? 20.314 4.981 -1.655 1.00 94.19 164 TYR A CA 1
ATOM 1274 C C . TYR A 1 164 ? 21.459 5.367 -0.710 1.00 94.19 164 TYR A C 1
ATOM 1276 O O . TYR A 1 164 ? 21.189 5.622 0.465 1.00 94.19 164 TYR A O 1
ATOM 1284 N N . GLY A 1 165 ? 22.713 5.430 -1.174 1.00 90.81 165 GLY A N 1
ATOM 1285 C CA . GLY A 1 165 ? 23.863 5.779 -0.331 1.00 90.81 165 GLY A CA 1
ATOM 1286 C C . GLY A 1 165 ? 23.903 4.985 0.983 1.00 90.81 165 GLY A C 1
ATOM 1287 O O . GLY A 1 165 ? 23.811 3.761 0.980 1.00 90.81 165 GLY A O 1
ATOM 1288 N N . SER A 1 166 ? 23.996 5.684 2.118 1.00 90.25 166 SER A N 1
ATOM 1289 C CA . SER A 1 166 ? 23.961 5.090 3.467 1.00 90.25 166 SER A CA 1
ATOM 1290 C C . SER A 1 166 ? 22.550 4.808 4.002 1.00 90.25 166 SER A C 1
ATOM 1292 O O . SER A 1 166 ? 22.406 4.216 5.069 1.00 90.25 166 SER A O 1
ATOM 1294 N N . SER A 1 167 ? 21.498 5.217 3.285 1.00 92.50 167 SER A N 1
ATOM 1295 C CA . SER A 1 167 ? 20.107 5.077 3.740 1.00 92.50 167 SER A CA 1
ATOM 1296 C C . SER A 1 167 ? 19.528 3.673 3.547 1.00 92.50 167 SER A C 1
ATOM 1298 O O . SER A 1 167 ? 18.444 3.394 4.063 1.00 92.50 167 SER A O 1
ATOM 1300 N N . ALA A 1 168 ? 20.211 2.802 2.798 1.00 95.06 168 ALA A N 1
ATOM 1301 C CA . ALA A 1 168 ? 19.834 1.408 2.603 1.00 95.06 168 ALA A CA 1
ATOM 1302 C C . ALA A 1 168 ? 21.044 0.556 2.196 1.00 95.06 168 ALA A C 1
ATOM 1304 O O . ALA A 1 168 ? 22.014 1.052 1.628 1.00 95.06 168 ALA A O 1
ATOM 1305 N N . VAL A 1 169 ? 20.956 -0.750 2.438 1.00 95.38 169 VAL A N 1
ATOM 1306 C CA . VAL A 1 169 ? 21.944 -1.733 1.985 1.00 95.38 169 VAL A CA 1
ATOM 1307 C C . VAL A 1 169 ? 21.413 -2.440 0.744 1.00 95.38 169 VAL A C 1
ATOM 1309 O O . VAL A 1 169 ? 20.288 -2.938 0.741 1.00 95.38 169 VAL A O 1
ATOM 1312 N N . VAL A 1 170 ? 22.238 -2.524 -0.300 1.00 96.69 170 VAL A N 1
ATOM 1313 C CA . VAL A 1 170 ? 21.913 -3.253 -1.532 1.00 96.69 170 VAL A CA 1
ATOM 1314 C C . VAL A 1 170 ? 22.631 -4.595 -1.540 1.00 96.69 170 VAL A C 1
ATOM 1316 O O . VAL A 1 170 ? 23.861 -4.640 -1.472 1.00 96.69 170 VAL A O 1
ATOM 1319 N N . ARG A 1 171 ? 21.865 -5.684 -1.626 1.00 94.94 171 ARG A N 1
ATOM 1320 C CA . ARG A 1 171 ? 22.367 -7.064 -1.604 1.00 94.94 171 ARG A CA 1
ATOM 1321 C C . ARG A 1 171 ? 21.999 -7.783 -2.895 1.00 94.94 171 ARG A C 1
ATOM 1323 O O . ARG A 1 171 ? 20.872 -7.658 -3.365 1.00 94.94 171 ARG A O 1
ATOM 1330 N N . GLU A 1 172 ? 22.940 -8.532 -3.455 1.00 97.06 172 GLU A N 1
ATOM 1331 C CA . GLU A 1 172 ? 22.661 -9.457 -4.557 1.00 97.06 172 GLU A CA 1
ATOM 1332 C C . GLU A 1 172 ? 21.995 -10.718 -3.993 1.00 97.06 172 GLU A C 1
ATOM 1334 O O . GLU A 1 172 ? 22.453 -11.270 -2.991 1.00 97.06 172 GLU A O 1
ATOM 1339 N N . ALA A 1 173 ? 20.898 -11.151 -4.606 1.00 95.75 173 ALA A N 1
ATOM 1340 C CA . ALA A 1 173 ? 20.222 -12.399 -4.278 1.00 95.75 173 ALA A CA 1
ATOM 1341 C C . ALA A 1 173 ? 20.729 -13.543 -5.171 1.00 95.75 173 ALA A C 1
ATOM 1343 O O . ALA A 1 173 ? 21.320 -13.318 -6.223 1.00 95.75 173 ALA A O 1
ATOM 1344 N N . GLY A 1 174 ? 20.458 -14.792 -4.784 1.00 96.50 174 GLY A N 1
ATOM 1345 C CA . GLY A 1 174 ? 20.855 -15.955 -5.588 1.00 96.50 174 GLY A CA 1
ATOM 1346 C C . GLY A 1 174 ? 20.056 -16.123 -6.888 1.00 96.50 174 GLY A C 1
ATOM 1347 O O . GLY A 1 174 ? 20.551 -16.711 -7.844 1.00 96.50 174 GLY A O 1
ATOM 1348 N N . SER A 1 175 ? 18.817 -15.623 -6.941 1.00 97.38 175 SER A N 1
ATOM 1349 C CA . SER A 1 175 ? 17.943 -15.704 -8.118 1.00 97.38 175 SER A CA 1
ATOM 1350 C C . SER A 1 175 ? 16.845 -14.637 -8.078 1.00 97.38 175 SER A C 1
ATOM 1352 O O . SER A 1 175 ? 16.539 -14.089 -7.017 1.00 97.38 175 SER A O 1
ATOM 1354 N N . PHE A 1 176 ? 16.231 -14.344 -9.231 1.00 96.94 176 PHE A N 1
ATOM 1355 C CA . PHE A 1 176 ? 15.072 -13.446 -9.295 1.00 96.94 176 PHE A CA 1
ATOM 1356 C C . PHE A 1 176 ? 13.874 -14.002 -8.519 1.00 96.94 176 PHE A C 1
ATOM 1358 O O . PHE A 1 176 ? 13.240 -13.247 -7.791 1.00 96.94 176 PHE A O 1
ATOM 1365 N N . SER A 1 177 ? 13.603 -15.309 -8.606 1.00 96.88 177 SER A N 1
ATOM 1366 C CA . SER A 1 177 ? 12.511 -15.938 -7.853 1.00 96.88 177 SER A CA 1
ATOM 1367 C C . SER A 1 177 ? 12.719 -15.809 -6.346 1.00 96.88 177 SER A C 1
ATOM 1369 O O . SER A 1 177 ? 11.843 -15.304 -5.657 1.00 96.88 177 SER A O 1
ATOM 1371 N N . GLY A 1 178 ? 13.914 -16.148 -5.844 1.00 95.44 178 GLY A N 1
ATOM 1372 C CA . GLY A 1 178 ? 14.219 -16.027 -4.416 1.00 95.44 178 GLY A CA 1
ATOM 1373 C C . GLY A 1 178 ? 14.187 -14.578 -3.918 1.00 95.44 178 GLY A C 1
ATOM 1374 O O . GLY A 1 178 ? 13.774 -14.316 -2.790 1.00 95.44 178 GLY A O 1
ATOM 1375 N N . LEU A 1 179 ? 14.572 -13.619 -4.768 1.00 96.62 179 LEU A N 1
ATOM 1376 C CA . LEU A 1 179 ? 14.413 -12.199 -4.467 1.00 96.62 179 LEU A CA 1
ATOM 1377 C C . LEU A 1 179 ? 12.936 -11.810 -4.339 1.00 96.62 179 LEU A C 1
ATOM 1379 O O . LEU A 1 179 ? 12.588 -11.120 -3.383 1.00 96.62 179 LEU A O 1
ATOM 1383 N N . LEU A 1 180 ? 12.082 -12.218 -5.283 1.00 95.56 180 LEU A N 1
ATOM 1384 C CA . LEU A 1 180 ? 10.655 -11.885 -5.260 1.00 95.56 180 LEU A CA 1
ATOM 1385 C C . LEU A 1 180 ? 9.952 -12.533 -4.062 1.00 95.56 180 LEU A C 1
ATOM 1387 O O . LEU A 1 180 ? 9.180 -11.852 -3.389 1.00 95.56 180 LEU A O 1
ATOM 1391 N N . ASP A 1 181 ? 10.286 -13.786 -3.741 1.00 93.31 181 ASP A N 1
ATOM 1392 C CA . ASP A 1 181 ? 9.784 -14.483 -2.552 1.00 93.31 181 ASP A CA 1
ATOM 1393 C C . ASP A 1 181 ? 10.169 -13.738 -1.270 1.00 93.31 181 ASP A C 1
ATOM 1395 O O . ASP A 1 181 ? 9.324 -13.492 -0.412 1.00 93.31 181 ASP A O 1
ATOM 1399 N N . SER A 1 182 ? 11.431 -13.313 -1.149 1.00 91.00 182 SER A N 1
ATOM 1400 C CA . SER A 1 182 ? 11.892 -12.544 0.010 1.00 91.00 182 SER A CA 1
ATOM 1401 C C . SER A 1 182 ? 11.228 -11.165 0.090 1.00 91.00 182 SER A C 1
ATOM 1403 O O . SER A 1 182 ? 10.810 -10.751 1.170 1.00 91.00 182 SER A O 1
ATOM 1405 N N . PHE A 1 183 ? 11.101 -10.456 -1.035 1.00 93.88 183 PHE A N 1
ATOM 1406 C CA . PHE A 1 183 ? 10.526 -9.113 -1.071 1.00 93.88 183 PHE A CA 1
ATOM 1407 C C . PHE A 1 183 ? 9.036 -9.118 -0.709 1.00 93.88 183 PHE A C 1
ATOM 1409 O O . PHE A 1 183 ? 8.611 -8.365 0.170 1.00 93.88 183 PHE A O 1
ATOM 1416 N N . TYR A 1 184 ? 8.239 -9.954 -1.377 1.00 91.06 184 TYR A N 1
ATOM 1417 C CA . TYR A 1 184 ? 6.794 -10.006 -1.159 1.00 91.06 184 TYR A CA 1
ATOM 1418 C C . TYR A 1 184 ? 6.423 -10.806 0.088 1.00 91.06 184 TYR A C 1
ATOM 1420 O O . TYR A 1 184 ? 5.499 -10.410 0.789 1.00 91.06 184 TYR A O 1
ATOM 1428 N N . GLY A 1 185 ? 7.171 -11.855 0.438 1.00 88.75 185 GLY A N 1
ATOM 1429 C CA . GLY A 1 185 ? 6.935 -12.624 1.659 1.00 88.75 185 GLY A CA 1
ATOM 1430 C C . GLY A 1 185 ? 7.077 -11.778 2.926 1.00 88.75 185 GLY A C 1
ATOM 1431 O O . GLY A 1 185 ? 6.200 -11.816 3.795 1.00 88.75 185 GLY A O 1
ATOM 1432 N N . GLU A 1 186 ? 8.132 -10.961 3.012 1.00 82.50 186 GLU A N 1
ATOM 1433 C CA . GLU A 1 186 ? 8.355 -10.102 4.180 1.00 82.50 186 GLU A CA 1
ATOM 1434 C C . GLU A 1 186 ? 7.352 -8.940 4.223 1.00 82.50 186 GLU A C 1
ATOM 1436 O O . GLU A 1 186 ? 6.813 -8.627 5.287 1.00 82.50 186 GLU A O 1
ATOM 1441 N N . ARG A 1 187 ? 7.012 -8.347 3.068 1.00 81.88 187 ARG A N 1
ATOM 1442 C CA . ARG A 1 187 ? 5.953 -7.326 2.990 1.00 81.88 187 ARG A CA 1
ATOM 1443 C C . ARG A 1 187 ? 4.592 -7.872 3.393 1.00 81.88 187 ARG A C 1
ATOM 1445 O O . ARG A 1 187 ? 3.945 -7.265 4.237 1.00 81.88 187 ARG A O 1
ATOM 1452 N N . ASP A 1 188 ? 4.187 -9.026 2.875 1.00 83.38 188 ASP A N 1
ATOM 1453 C CA . ASP A 1 188 ? 2.911 -9.651 3.225 1.00 83.38 188 ASP A CA 1
ATOM 1454 C C . ASP A 1 188 ? 2.851 -10.017 4.709 1.00 83.38 188 ASP A C 1
ATOM 1456 O O . ASP A 1 188 ? 1.790 -9.970 5.333 1.00 83.38 188 ASP A O 1
ATOM 1460 N N . ARG A 1 189 ? 3.975 -10.422 5.309 1.00 81.62 189 ARG A N 1
ATOM 1461 C CA . ARG A 1 189 ? 4.056 -10.656 6.754 1.00 81.62 189 ARG A CA 1
ATOM 1462 C C . ARG A 1 189 ? 3.820 -9.360 7.530 1.00 81.62 189 ARG A C 1
ATOM 1464 O O . ARG A 1 189 ? 3.001 -9.362 8.446 1.00 81.62 189 ARG A O 1
ATOM 1471 N N . ILE A 1 190 ? 4.489 -8.273 7.145 1.00 78.31 190 ILE A N 1
ATOM 1472 C CA . ILE A 1 190 ? 4.345 -6.954 7.779 1.00 78.31 190 ILE A CA 1
ATOM 1473 C C . ILE A 1 190 ? 2.922 -6.411 7.603 1.00 78.31 190 ILE A C 1
ATOM 1475 O O . ILE A 1 190 ? 2.300 -6.007 8.583 1.00 78.31 190 ILE A O 1
ATOM 1479 N N . ASP A 1 191 ? 2.375 -6.448 6.388 1.00 80.81 191 ASP A N 1
ATOM 1480 C CA . ASP A 1 191 ? 1.040 -5.931 6.086 1.00 80.81 191 ASP A CA 1
ATOM 1481 C C . ASP A 1 191 ? -0.045 -6.738 6.817 1.00 80.81 191 ASP A C 1
ATOM 1483 O O . ASP A 1 191 ? -0.949 -6.154 7.416 1.00 80.81 191 ASP A O 1
ATOM 1487 N N . ARG A 1 192 ? 0.072 -8.074 6.881 1.00 82.00 192 ARG A N 1
ATOM 1488 C CA . ARG A 1 192 ? -0.853 -8.910 7.672 1.00 82.00 192 ARG A CA 1
ATOM 1489 C C . ARG A 1 192 ? -0.781 -8.620 9.168 1.00 82.00 192 ARG A C 1
ATOM 1491 O O . ARG A 1 192 ? -1.822 -8.619 9.821 1.00 82.00 192 ARG A O 1
ATOM 1498 N N . MET A 1 193 ? 0.414 -8.398 9.715 1.00 82.62 193 MET A N 1
ATOM 1499 C CA . MET A 1 193 ? 0.569 -8.015 11.122 1.00 82.62 193 MET A CA 1
ATOM 1500 C C . MET A 1 193 ? -0.089 -6.662 11.394 1.00 82.62 193 MET A C 1
ATOM 1502 O O . MET A 1 193 ? -0.882 -6.558 12.325 1.00 82.62 193 MET A O 1
ATOM 1506 N N . ARG A 1 194 ? 0.137 -5.675 10.521 1.00 81.94 194 ARG A N 1
ATOM 1507 C CA . ARG A 1 194 ? -0.438 -4.330 10.639 1.00 81.94 194 ARG A CA 1
ATOM 1508 C C . ARG A 1 194 ? -1.967 -4.321 10.571 1.00 81.94 194 ARG A C 1
ATOM 1510 O O . ARG A 1 194 ? -2.607 -3.583 11.313 1.00 81.94 194 ARG A O 1
ATOM 1517 N N . VAL A 1 195 ? -2.566 -5.133 9.695 1.00 83.75 195 VAL A N 1
ATOM 1518 C CA . VAL A 1 195 ? -4.034 -5.269 9.622 1.00 83.75 195 VAL A CA 1
ATOM 1519 C C . VAL A 1 195 ? -4.585 -5.851 10.925 1.00 83.75 195 VAL A C 1
ATOM 1521 O O . VAL A 1 195 ? -5.509 -5.283 11.500 1.00 83.75 195 VAL A O 1
ATOM 1524 N N . LYS A 1 196 ? -3.979 -6.929 11.441 1.00 83.44 196 LYS A N 1
ATOM 1525 C CA . LYS A 1 196 ? -4.396 -7.539 12.715 1.00 83.44 196 LYS A CA 1
ATOM 1526 C C . LYS A 1 196 ? -4.263 -6.578 13.897 1.00 83.44 196 LYS A C 1
ATOM 1528 O O . LYS A 1 196 ? -5.147 -6.537 14.747 1.00 83.44 196 LYS A O 1
ATOM 1533 N N . GLU A 1 197 ? -3.173 -5.818 13.945 1.00 85.19 197 GLU A N 1
ATOM 1534 C CA . GLU A 1 197 ? -2.930 -4.788 14.957 1.00 85.19 197 GLU A CA 1
ATOM 1535 C C . GLU A 1 197 ? -4.017 -3.704 14.911 1.00 85.19 197 GLU A C 1
ATOM 1537 O O . GLU A 1 197 ? -4.635 -3.401 15.930 1.00 85.19 197 GLU A O 1
ATOM 1542 N N . GLN A 1 198 ? -4.326 -3.178 13.721 1.00 86.12 198 GLN A N 1
ATOM 1543 C CA . GLN A 1 198 ? -5.369 -2.168 13.547 1.00 86.12 198 GLN A CA 1
ATOM 1544 C C . GLN A 1 198 ? -6.756 -2.683 13.961 1.00 86.12 198 GLN A C 1
ATOM 1546 O O . GLN A 1 198 ? -7.506 -1.957 14.620 1.00 86.12 198 GLN A O 1
ATOM 1551 N N . ASP A 1 199 ? -7.095 -3.923 13.609 1.00 87.19 199 ASP A N 1
ATOM 1552 C CA . ASP A 1 199 ? -8.360 -4.543 14.005 1.00 87.19 199 ASP A CA 1
ATOM 1553 C C . ASP A 1 199 ? -8.458 -4.696 15.530 1.00 87.19 199 ASP A C 1
ATOM 1555 O O . ASP A 1 199 ? -9.479 -4.339 16.125 1.00 87.19 199 ASP A O 1
ATOM 1559 N N . LEU A 1 200 ? -7.382 -5.148 16.185 1.00 87.06 200 LEU A N 1
ATOM 1560 C CA . LEU A 1 200 ? -7.301 -5.244 17.646 1.00 87.06 200 LEU A CA 1
ATOM 1561 C C . LEU A 1 200 ? -7.452 -3.876 18.314 1.00 87.06 200 LEU A C 1
ATOM 1563 O O . LEU A 1 200 ? -8.288 -3.721 19.206 1.00 87.06 200 LEU A O 1
ATOM 1567 N N . LEU A 1 201 ? -6.712 -2.865 17.850 1.00 88.75 201 LEU A N 1
ATOM 1568 C CA . LEU A 1 201 ? -6.815 -1.495 18.356 1.00 88.75 201 LEU A CA 1
ATOM 1569 C C . LEU A 1 201 ? -8.240 -0.955 18.217 1.00 88.75 201 LEU A C 1
ATOM 1571 O O . LEU A 1 201 ? -8.767 -0.332 19.141 1.00 88.75 201 LEU A O 1
ATOM 1575 N N . ARG A 1 202 ? -8.911 -1.225 17.093 1.00 89.88 202 ARG A N 1
ATOM 1576 C CA . ARG A 1 202 ? -10.302 -0.813 16.879 1.00 89.88 202 ARG A CA 1
ATOM 1577 C C . ARG A 1 202 ? -11.257 -1.481 17.867 1.00 89.88 202 ARG A C 1
ATOM 1579 O O . ARG A 1 202 ? -12.152 -0.814 18.393 1.00 89.88 202 ARG A O 1
ATOM 1586 N N . VAL A 1 203 ? -11.088 -2.776 18.130 1.00 90.88 203 VAL A N 1
ATOM 1587 C CA . VAL A 1 203 ? -11.903 -3.501 19.117 1.00 90.88 203 VAL A CA 1
ATOM 1588 C C . VAL A 1 203 ? -11.680 -2.924 20.514 1.00 90.88 203 VAL A C 1
ATOM 1590 O O . VAL A 1 203 ? -12.653 -2.553 21.174 1.00 90.88 203 VAL A O 1
ATOM 1593 N N . LEU A 1 204 ? -10.423 -2.775 20.936 1.00 90.31 204 LEU A N 1
ATOM 1594 C CA . LEU A 1 204 ? -10.066 -2.263 22.260 1.00 90.31 204 LEU A CA 1
ATOM 1595 C C . LEU A 1 204 ? -10.587 -0.838 22.478 1.00 90.31 204 LEU A C 1
ATOM 1597 O O . LEU A 1 204 ? -11.317 -0.593 23.433 1.00 90.31 204 LEU A O 1
ATOM 1601 N N . THR A 1 205 ? -10.326 0.081 21.546 1.00 90.06 205 THR A N 1
ATOM 1602 C CA . THR A 1 205 ? -10.813 1.473 21.629 1.00 90.06 205 THR A CA 1
ATOM 1603 C C . THR A 1 205 ? -12.340 1.561 21.671 1.00 90.06 205 THR A C 1
ATOM 1605 O O . THR A 1 205 ? -12.899 2.370 22.417 1.00 90.06 205 THR A O 1
ATOM 1608 N N . THR A 1 206 ? -13.042 0.693 20.935 1.00 93.06 206 THR A N 1
ATOM 1609 C CA . THR A 1 206 ? -14.510 0.619 20.975 1.00 93.06 206 THR A CA 1
ATOM 1610 C C . THR A 1 206 ? -15.012 0.167 22.348 1.00 93.06 206 THR A C 1
ATOM 1612 O O . THR A 1 206 ? -15.958 0.755 22.884 1.00 93.06 206 THR A O 1
ATOM 1615 N N . VAL A 1 207 ? -14.388 -0.860 22.935 1.00 92.62 207 VAL A N 1
ATOM 1616 C CA . VAL A 1 207 ? -14.757 -1.379 24.260 1.00 92.62 207 VAL A CA 1
ATOM 1617 C C . VAL A 1 207 ? -14.436 -0.359 25.354 1.00 92.62 207 VAL A C 1
ATOM 1619 O O . VAL A 1 207 ? -15.335 -0.036 26.136 1.00 92.62 207 VAL A O 1
ATOM 1622 N N . SER A 1 208 ? -13.236 0.228 25.357 1.00 92.94 208 SER A N 1
ATOM 1623 C CA . SER A 1 208 ? -12.842 1.287 26.297 1.00 92.94 208 SER A CA 1
ATOM 1624 C C . SER A 1 208 ? -13.786 2.489 26.214 1.00 92.94 208 SER A C 1
ATOM 1626 O O . SER A 1 208 ? -14.302 2.960 27.229 1.00 92.94 208 SER A O 1
ATOM 1628 N N . GLY A 1 209 ? -14.132 2.936 25.002 1.00 91.62 209 GLY A N 1
ATOM 1629 C CA . GLY A 1 209 ? -15.096 4.020 24.796 1.00 91.62 209 GLY A CA 1
ATOM 1630 C C . GLY A 1 209 ? -16.520 3.682 25.262 1.00 91.62 209 GLY A C 1
ATOM 1631 O O . GLY A 1 209 ? -17.274 4.569 25.675 1.00 91.62 209 GLY A O 1
ATOM 1632 N N . ARG A 1 210 ? -16.926 2.406 25.222 1.00 93.62 210 ARG A N 1
ATOM 1633 C CA . ARG A 1 210 ? -18.210 1.945 25.778 1.00 93.62 210 ARG A CA 1
ATOM 1634 C C . ARG A 1 210 ? -18.181 1.920 27.308 1.00 93.62 210 ARG A C 1
ATOM 1636 O O . ARG A 1 210 ? -19.136 2.393 27.923 1.00 93.62 210 ARG A O 1
ATOM 1643 N N . LEU A 1 211 ? -17.107 1.409 27.910 1.00 93.12 211 LEU A N 1
ATOM 1644 C CA . LEU A 1 211 ? -16.925 1.375 29.365 1.00 93.12 211 LEU A CA 1
ATOM 1645 C C . LEU A 1 211 ? -16.867 2.783 29.955 1.00 93.12 211 LEU A C 1
ATOM 1647 O O . LEU A 1 211 ? -17.592 3.070 30.901 1.00 93.12 211 LEU A O 1
ATOM 1651 N N . SER A 1 212 ? -16.105 3.690 29.342 1.00 93.94 212 SER A N 1
ATOM 1652 C CA . SER A 1 212 ? -16.018 5.090 29.770 1.00 93.94 212 SER A CA 1
ATOM 1653 C C . SER A 1 212 ? -17.390 5.782 29.770 1.00 93.94 212 SER A C 1
ATOM 1655 O O . SER A 1 212 ? -17.796 6.382 30.768 1.00 93.94 212 SER A O 1
ATOM 1657 N N . ARG A 1 213 ? -18.185 5.611 28.701 1.00 94.81 213 ARG A N 1
ATOM 1658 C CA . ARG A 1 213 ? -19.568 6.123 28.650 1.00 94.81 213 ARG A CA 1
ATOM 1659 C C . ARG A 1 213 ? -20.463 5.514 29.730 1.00 94.81 213 ARG A C 1
ATOM 1661 O O . ARG A 1 213 ? -21.230 6.244 30.354 1.00 94.81 213 ARG A O 1
ATOM 1668 N N . LYS A 1 214 ? -20.349 4.204 29.974 1.00 93.06 214 LYS A N 1
ATOM 1669 C CA . LYS A 1 214 ? -21.102 3.505 31.026 1.00 93.06 214 LYS A CA 1
ATOM 1670 C C . LYS A 1 214 ? -20.753 4.042 32.419 1.00 93.06 214 LYS A C 1
ATOM 1672 O O . LYS A 1 214 ? -21.664 4.363 33.175 1.00 93.06 214 LYS A O 1
ATOM 1677 N N . ILE A 1 215 ? -19.464 4.207 32.722 1.00 93.94 215 ILE A N 1
ATOM 1678 C CA . ILE A 1 215 ? -18.980 4.778 33.988 1.00 93.94 215 ILE A CA 1
ATOM 1679 C C . ILE A 1 215 ? -19.542 6.185 34.189 1.00 93.94 215 ILE A C 1
ATOM 1681 O O . ILE A 1 215 ? -20.020 6.502 35.275 1.00 93.94 215 ILE A O 1
ATOM 1685 N N . ASN A 1 216 ? -19.518 7.028 33.153 1.00 93.56 216 ASN A N 1
ATOM 1686 C CA . ASN A 1 216 ? -20.032 8.394 33.249 1.00 93.56 216 ASN A CA 1
ATOM 1687 C C . ASN A 1 216 ? -21.546 8.434 33.503 1.00 93.56 216 ASN A C 1
ATOM 1689 O O . ASN A 1 216 ? -21.990 9.200 34.356 1.00 93.56 216 ASN A O 1
ATOM 1693 N N . ALA A 1 217 ? -22.327 7.579 32.835 1.00 92.44 217 ALA A N 1
ATOM 1694 C CA . ALA A 1 217 ? -23.763 7.460 33.093 1.00 92.44 217 ALA A CA 1
ATOM 1695 C C . ALA A 1 217 ? -24.045 7.004 34.537 1.00 92.44 217 ALA A C 1
ATOM 1697 O O . ALA A 1 217 ? -24.803 7.654 35.253 1.00 92.44 217 ALA A O 1
ATOM 1698 N N . GLN A 1 218 ? -23.355 5.957 35.002 1.00 92.44 218 GLN A N 1
ATOM 1699 C CA . GLN A 1 218 ? -23.499 5.437 36.365 1.00 92.44 218 GLN A CA 1
ATOM 1700 C C . GLN A 1 218 ? -23.057 6.448 37.431 1.00 92.44 218 GLN A C 1
ATOM 1702 O O . GLN A 1 218 ? -23.690 6.544 38.477 1.00 92.44 218 GLN A O 1
ATOM 1707 N N . ARG A 1 219 ? -22.002 7.237 37.179 1.00 91.38 219 ARG A N 1
ATOM 1708 C CA . ARG A 1 219 ? -21.595 8.349 38.058 1.00 91.38 219 ARG A CA 1
ATOM 1709 C C . ARG A 1 219 ? -22.673 9.432 38.138 1.00 91.38 219 ARG A C 1
ATOM 1711 O O . ARG A 1 219 ? -22.898 9.968 39.217 1.00 91.38 219 ARG A O 1
ATOM 1718 N N . GLY A 1 220 ? -23.336 9.740 37.022 1.00 90.12 220 GLY A N 1
ATOM 1719 C CA . GLY A 1 220 ? -24.471 10.664 36.995 1.00 90.12 220 GLY A CA 1
ATOM 1720 C C . GLY A 1 220 ? -25.650 10.165 37.836 1.00 90.12 220 GLY A C 1
ATOM 1721 O O . GLY A 1 220 ? -26.190 10.920 38.639 1.00 90.12 220 GLY A O 1
ATOM 1722 N N . GLU A 1 221 ? -26.007 8.884 37.712 1.00 87.94 221 GLU A N 1
ATOM 1723 C CA . GLU A 1 221 ? -27.042 8.245 38.543 1.00 87.94 221 GLU A CA 1
ATOM 1724 C C . GLU A 1 221 ? -26.652 8.200 40.030 1.00 87.94 221 GLU A C 1
ATOM 1726 O O . GLU A 1 221 ? -27.479 8.457 40.905 1.00 87.94 221 GLU A O 1
ATOM 1731 N N . LEU A 1 222 ? -25.378 7.927 40.329 1.00 90.06 222 LEU A N 1
ATOM 1732 C CA . LEU A 1 222 ? -24.848 7.914 41.692 1.00 90.06 222 LEU A CA 1
ATOM 1733 C C . LEU A 1 222 ? -24.944 9.299 42.345 1.00 90.06 222 LEU A C 1
ATOM 1735 O O . LEU A 1 222 ? -25.338 9.402 43.503 1.00 90.06 222 LEU A O 1
ATOM 1739 N N . ALA A 1 223 ? -24.647 10.365 41.596 1.00 87.38 223 ALA A N 1
ATOM 1740 C CA . ALA A 1 223 ? -24.769 11.737 42.084 1.00 87.38 223 ALA A CA 1
ATOM 1741 C C . ALA A 1 223 ? -26.219 12.100 42.448 1.00 87.38 223 ALA A C 1
ATOM 1743 O O . ALA A 1 223 ? -26.443 12.806 43.425 1.00 87.38 223 ALA A O 1
ATOM 1744 N N . GLN A 1 224 ? -27.213 11.567 41.729 1.00 83.31 224 GLN A N 1
ATOM 1745 C CA . GLN A 1 224 ? -28.632 11.744 42.077 1.00 83.31 224 GLN A CA 1
ATOM 1746 C C . GLN A 1 224 ? -29.025 11.017 43.373 1.00 83.31 224 GLN A C 1
ATOM 1748 O O . GLN A 1 224 ? -30.021 11.372 43.997 1.00 83.31 224 GLN A O 1
ATOM 1753 N N . CYS A 1 225 ? -28.252 10.010 43.794 1.00 83.69 225 CYS A N 1
ATOM 1754 C CA . CYS A 1 225 ? -28.465 9.303 45.057 1.00 83.69 225 CYS A CA 1
ATOM 1755 C C . CYS A 1 225 ? -27.846 10.030 46.265 1.00 83.69 225 CYS A C 1
ATOM 1757 O O . CYS A 1 225 ? -28.136 9.643 47.396 1.00 83.69 225 CYS A O 1
ATOM 1759 N N . ALA A 1 226 ? -27.032 11.076 46.057 1.00 78.12 226 ALA A N 1
ATOM 1760 C CA . ALA A 1 226 ? -26.321 11.777 47.130 1.00 78.12 226 ALA A CA 1
ATOM 1761 C C . ALA A 1 226 ? -27.268 12.405 48.170 1.00 78.12 226 ALA A C 1
ATOM 1763 O O . ALA A 1 226 ? -27.009 12.321 49.367 1.00 78.12 226 ALA A O 1
ATOM 1764 N N . ASP A 1 227 ? -28.420 12.928 47.738 1.00 80.88 227 ASP A N 1
ATOM 1765 C CA . ASP A 1 227 ? -29.427 13.535 48.624 1.00 80.88 227 ASP A CA 1
ATOM 1766 C C . ASP A 1 227 ? -30.336 12.505 49.328 1.00 80.88 227 ASP A C 1
ATOM 1768 O O . ASP A 1 227 ? -31.371 12.859 49.901 1.00 80.88 227 ASP A O 1
ATOM 1772 N N . ARG A 1 228 ? -29.985 11.209 49.327 1.00 85.62 228 ARG A N 1
ATOM 1773 C CA . ARG A 1 228 ? -30.801 10.169 49.983 1.00 85.62 228 ARG A CA 1
ATOM 1774 C C . ARG A 1 228 ? -31.049 10.459 51.462 1.00 85.62 228 ARG A C 1
ATOM 1776 O O . ARG A 1 228 ? -32.109 10.114 51.979 1.00 85.62 228 ARG A O 1
ATOM 1783 N N . ASP A 1 229 ? -30.096 11.084 52.148 1.00 84.88 229 ASP A N 1
ATOM 1784 C CA . ASP A 1 229 ? -30.211 11.339 53.583 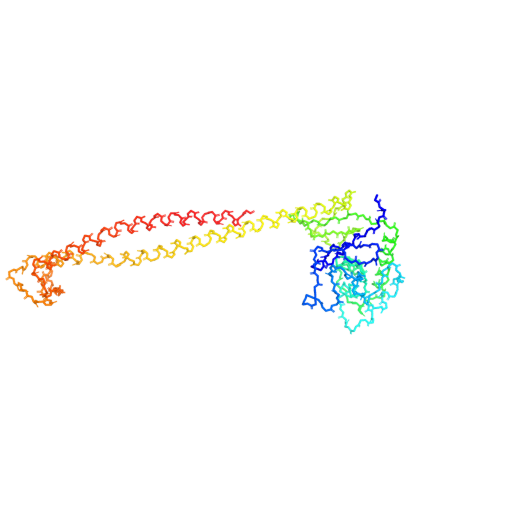1.00 84.88 229 ASP A CA 1
ATOM 1785 C C . ASP A 1 229 ? -31.313 12.361 53.877 1.00 84.88 229 ASP A C 1
ATOM 1787 O O . ASP A 1 229 ? -32.013 12.224 54.881 1.00 84.88 229 ASP A O 1
ATOM 1791 N N . ALA A 1 230 ? -31.581 13.284 52.947 1.00 87.38 230 ALA A N 1
ATOM 1792 C CA . ALA A 1 230 ? -32.728 14.181 53.028 1.00 87.38 230 ALA A CA 1
ATOM 1793 C C . ALA A 1 230 ? -34.067 13.421 52.958 1.00 87.38 230 ALA A C 1
ATOM 1795 O O . ALA A 1 230 ? -35.021 13.817 53.623 1.00 87.38 230 ALA A O 1
ATOM 1796 N N . LEU A 1 231 ? -34.146 12.300 52.222 1.00 90.06 231 LEU A N 1
ATOM 1797 C CA . LEU A 1 231 ? -35.343 11.442 52.194 1.00 90.06 231 LEU A CA 1
ATOM 1798 C C . LEU A 1 231 ? -35.568 10.750 53.542 1.00 90.06 231 LEU A C 1
ATOM 1800 O O . LEU A 1 231 ? -36.706 10.650 53.997 1.00 90.06 231 LEU A O 1
ATOM 1804 N N . ARG A 1 232 ? -34.491 10.291 54.194 1.00 90.75 232 ARG A N 1
ATOM 1805 C CA . ARG A 1 232 ? -34.573 9.701 55.537 1.00 90.75 232 ARG A CA 1
ATOM 1806 C C . ARG A 1 232 ? -35.041 10.743 56.550 1.00 90.75 232 ARG A C 1
ATOM 1808 O O . ARG A 1 232 ? -36.026 10.499 57.238 1.00 90.75 232 ARG A O 1
ATOM 1815 N N . VAL A 1 233 ? -34.387 11.908 56.571 1.00 89.69 233 VAL A N 1
ATOM 1816 C CA . VAL A 1 233 ? -34.743 13.027 57.454 1.00 89.69 233 VAL A CA 1
ATOM 1817 C C . VAL A 1 233 ? -36.193 13.449 57.220 1.00 89.69 233 VAL A C 1
ATOM 1819 O O . VAL A 1 233 ? -36.947 13.551 58.177 1.00 89.69 233 VAL A O 1
ATOM 1822 N N . ALA A 1 234 ? -36.643 13.599 55.971 1.00 89.88 234 ALA A N 1
ATOM 1823 C CA . ALA A 1 234 ? -38.039 13.922 55.672 1.00 89.88 234 ALA A CA 1
ATOM 1824 C C . ALA A 1 234 ? -39.025 12.882 56.236 1.00 89.88 234 ALA A C 1
ATOM 1826 O O . ALA A 1 234 ? -40.041 13.259 56.822 1.00 89.88 234 ALA A O 1
ATOM 1827 N N . GLY A 1 235 ? -38.715 11.587 56.106 1.00 90.94 235 GLY A N 1
ATOM 1828 C CA . GLY A 1 235 ? -39.497 10.507 56.712 1.00 90.94 235 GLY A CA 1
ATOM 1829 C C . GLY A 1 235 ? -39.561 10.610 58.239 1.00 90.94 235 GLY A C 1
ATOM 1830 O O . GLY A 1 235 ? -40.651 10.529 58.807 1.00 90.94 235 GLY A O 1
ATOM 1831 N N . ASP A 1 236 ? -38.419 10.862 58.885 1.00 91.56 236 ASP A N 1
ATOM 1832 C CA . ASP A 1 236 ? -38.306 11.020 60.339 1.00 91.56 236 ASP A CA 1
ATOM 1833 C C . ASP A 1 236 ? -39.094 12.249 60.842 1.00 91.56 236 ASP A C 1
ATOM 1835 O O . ASP A 1 236 ? -39.852 12.145 61.808 1.00 91.56 236 ASP A O 1
ATOM 1839 N N . LEU A 1 237 ? -38.991 13.392 60.150 1.00 90.94 237 LEU A N 1
ATOM 1840 C CA . LEU A 1 237 ? -39.691 14.636 60.493 1.00 90.94 237 LEU A CA 1
ATOM 1841 C C . LEU A 1 237 ? -41.214 14.490 60.386 1.00 90.94 237 LEU A C 1
ATOM 1843 O O . LEU A 1 237 ? -41.935 14.925 61.290 1.00 90.94 237 LEU A O 1
ATOM 1847 N N . ILE A 1 238 ? -41.713 13.852 59.318 1.00 90.69 238 ILE A N 1
ATOM 1848 C CA . ILE A 1 238 ? -43.147 13.564 59.148 1.00 90.69 238 ILE A CA 1
ATOM 1849 C C . ILE A 1 238 ? -43.639 12.650 60.272 1.00 90.69 238 ILE A C 1
ATOM 1851 O O . ILE A 1 238 ? -44.698 12.896 60.850 1.00 90.69 238 ILE A O 1
ATOM 1855 N N . ASN A 1 239 ? -42.870 11.607 60.595 1.00 91.06 239 ASN A N 1
ATOM 1856 C CA . ASN A 1 239 ? -43.253 10.619 61.597 1.00 91.06 239 ASN A CA 1
ATOM 1857 C C . ASN A 1 239 ? -43.271 11.209 63.022 1.00 91.06 239 ASN A C 1
ATOM 1859 O O . ASN A 1 239 ? -44.155 10.896 63.815 1.00 91.06 239 ASN A O 1
ATOM 1863 N N . ALA A 1 240 ? -42.345 12.121 63.332 1.00 87.94 240 ALA A N 1
ATOM 1864 C CA . ALA A 1 240 ? -42.309 12.839 64.607 1.00 87.94 240 ALA A CA 1
ATOM 1865 C C . ALA A 1 240 ? -43.458 13.855 64.772 1.00 87.94 240 ALA A C 1
ATOM 1867 O O . ALA A 1 240 ? -43.836 14.184 65.894 1.00 87.94 240 ALA A O 1
ATOM 1868 N N . ASN A 1 241 ? -44.042 14.337 63.668 1.00 89.50 241 ASN A N 1
ATOM 1869 C CA . ASN A 1 241 ? -45.081 15.374 63.660 1.00 89.50 241 ASN A CA 1
ATOM 1870 C C . ASN A 1 241 ? -46.455 14.869 63.185 1.00 89.50 241 ASN A C 1
ATOM 1872 O O . ASN A 1 241 ? -47.295 15.672 62.780 1.00 89.50 241 ASN A O 1
ATOM 1876 N N . LEU A 1 242 ? -46.723 13.558 63.258 1.00 88.38 242 LEU A N 1
ATOM 1877 C CA . LEU A 1 242 ? -47.984 12.963 62.782 1.00 88.38 242 LEU A CA 1
ATOM 1878 C C . LEU A 1 242 ? -49.240 13.621 63.372 1.00 88.38 242 LEU A C 1
ATOM 1880 O O . LEU A 1 242 ? -50.249 13.725 62.686 1.00 88.38 242 LEU A O 1
ATOM 1884 N N . TYR A 1 243 ? -49.168 14.095 64.618 1.00 86.88 243 TYR A N 1
ATOM 1885 C CA . TYR A 1 243 ? -50.275 14.752 65.320 1.00 86.88 243 TYR A CA 1
ATOM 1886 C C . TYR A 1 243 ? -50.649 16.135 64.752 1.00 86.88 243 TYR A C 1
ATOM 1888 O O . TYR A 1 243 ? -51.716 16.647 65.074 1.00 86.88 243 TYR A O 1
ATOM 1896 N N . ARG A 1 244 ? -49.788 16.747 63.923 1.00 85.12 244 ARG A N 1
ATOM 1897 C CA . ARG A 1 244 ? -49.993 18.077 63.305 1.00 85.12 244 ARG A CA 1
ATOM 1898 C C . ARG A 1 244 ? -50.312 18.003 61.811 1.00 85.12 244 ARG A C 1
ATOM 1900 O O . ARG A 1 244 ? -50.481 19.044 61.183 1.00 85.12 244 ARG A O 1
ATOM 1907 N N . LEU A 1 245 ? -50.317 16.803 61.229 1.00 88.31 245 LEU A N 1
ATOM 1908 C CA . LEU A 1 245 ? -50.446 16.589 59.790 1.00 88.31 245 LEU A CA 1
ATOM 1909 C C . LEU A 1 245 ? -51.787 15.941 59.457 1.00 88.31 245 LEU A C 1
ATOM 1911 O O . LEU A 1 245 ? -52.192 14.963 60.081 1.00 88.31 245 LEU A O 1
ATOM 1915 N N . GLU A 1 246 ? -52.436 16.437 58.408 1.00 86.56 246 GLU A N 1
ATOM 1916 C CA . GLU A 1 246 ? -53.724 15.933 57.935 1.00 86.56 246 GLU A CA 1
ATOM 1917 C C . GLU A 1 246 ? -53.624 15.390 56.506 1.00 86.56 246 GLU A C 1
ATOM 1919 O O . GLU A 1 246 ? -52.740 15.747 55.719 1.00 86.56 246 GLU A O 1
ATOM 1924 N N . ARG A 1 247 ? -54.548 14.493 56.151 1.00 88.69 247 ARG A N 1
ATOM 1925 C CA . ARG A 1 247 ? -54.649 13.969 54.786 1.00 88.69 247 ARG A CA 1
ATOM 1926 C C . ARG A 1 247 ? -55.111 15.081 53.837 1.00 88.69 247 ARG A C 1
ATOM 1928 O O . ARG A 1 247 ? -56.030 15.820 54.163 1.00 88.69 247 ARG A O 1
ATOM 1935 N N . GLY A 1 248 ? -54.511 15.161 52.648 1.00 85.94 248 GLY A N 1
ATOM 1936 C CA . GLY A 1 248 ? -54.819 16.190 51.645 1.00 85.94 248 GLY A CA 1
ATOM 1937 C C . GLY A 1 248 ? -53.811 17.345 51.584 1.00 85.94 248 GLY A C 1
ATOM 1938 O O . GLY A 1 248 ? -53.874 18.160 50.665 1.00 85.94 248 GLY A O 1
ATOM 1939 N N . MET A 1 249 ? -52.845 17.403 52.506 1.00 89.12 249 MET A N 1
ATOM 1940 C CA . MET A 1 249 ? -51.760 18.387 52.467 1.00 89.12 249 MET A CA 1
ATOM 1941 C C . MET A 1 249 ? -50.786 18.127 51.305 1.00 89.12 249 MET A C 1
ATOM 1943 O O . MET A 1 249 ? -50.406 16.990 51.040 1.00 89.12 249 MET A O 1
ATOM 1947 N N . THR A 1 250 ? -50.335 19.196 50.639 1.00 89.69 250 THR A N 1
ATOM 1948 C CA . THR A 1 250 ? -49.340 19.152 49.542 1.00 89.69 250 THR A CA 1
ATOM 1949 C C . THR A 1 250 ? -47.909 19.430 50.015 1.00 89.69 250 THR A C 1
ATOM 1951 O O . THR A 1 250 ? -46.936 19.059 49.357 1.00 89.69 250 THR A O 1
ATOM 1954 N N . SER A 1 251 ? -47.752 20.098 51.160 1.00 91.25 251 SER A N 1
ATOM 1955 C CA . SER A 1 251 ? -46.464 20.314 51.823 1.00 91.25 251 SER A CA 1
ATOM 1956 C C . SER A 1 251 ? -46.654 20.669 53.295 1.00 91.25 251 SER A C 1
ATOM 1958 O O . SER A 1 251 ? -47.669 21.270 53.636 1.00 91.25 251 SER A O 1
ATOM 1960 N N . ALA A 1 252 ? -45.657 20.379 54.129 1.00 89.88 252 ALA A N 1
ATOM 1961 C CA . ALA A 1 252 ? -45.601 20.770 55.535 1.00 89.88 252 ALA A CA 1
ATOM 1962 C C . ALA A 1 252 ? -44.265 21.454 55.859 1.00 89.88 252 ALA A C 1
ATOM 1964 O O . ALA A 1 252 ? -43.231 21.076 55.310 1.00 89.88 252 ALA A O 1
ATOM 1965 N N . GLN A 1 253 ? -44.286 22.462 56.736 1.00 90.75 253 GLN A N 1
ATOM 1966 C CA . GLN A 1 253 ? -43.070 23.016 57.337 1.00 90.75 253 GLN A CA 1
ATOM 1967 C C . GLN A 1 253 ? -42.837 22.322 58.674 1.00 90.75 253 GLN A C 1
ATOM 1969 O O . GLN A 1 253 ? -43.676 22.433 59.566 1.00 90.75 253 GLN A O 1
ATOM 1974 N N . LEU A 1 254 ? -41.735 21.583 58.783 1.00 89.12 254 LEU A N 1
ATOM 1975 C CA . LEU A 1 254 ? -41.382 20.802 59.966 1.00 89.12 254 LEU A CA 1
ATOM 1976 C C . LEU A 1 254 ? -40.002 21.230 60.467 1.00 89.12 254 LEU A C 1
ATOM 1978 O O . LEU A 1 254 ? -39.104 21.486 59.669 1.00 89.12 254 LEU A O 1
ATOM 1982 N N . GLU A 1 255 ? -39.840 21.319 61.781 1.00 88.12 255 GLU A N 1
ATOM 1983 C CA . GLU A 1 255 ? -38.569 21.679 62.417 1.00 88.12 255 GLU A CA 1
ATOM 1984 C C . GLU A 1 255 ? -37.569 20.530 62.275 1.00 88.12 255 GLU A C 1
ATOM 1986 O O . GLU A 1 255 ? -37.868 19.392 62.646 1.00 88.12 255 GLU A O 1
ATOM 1991 N N . ASN A 1 256 ? -36.384 20.813 61.730 1.00 88.81 256 ASN A N 1
ATOM 1992 C CA . ASN A 1 256 ? -35.341 19.806 61.592 1.00 88.81 256 ASN A CA 1
ATOM 1993 C C . ASN A 1 256 ? -34.592 19.589 62.912 1.00 88.81 256 ASN A C 1
ATOM 1995 O O . ASN A 1 256 ? -33.626 20.287 63.200 1.00 88.81 256 ASN A O 1
ATOM 1999 N N . PHE A 1 257 ? -34.997 18.575 63.677 1.00 86.06 257 PHE A N 1
ATOM 2000 C CA . PHE A 1 257 ? -34.377 18.230 64.963 1.00 86.06 257 PHE A CA 1
ATOM 2001 C C . PHE A 1 257 ? -32.979 17.591 64.868 1.00 86.06 257 PHE A C 1
ATOM 2003 O O . PHE A 1 257 ? -32.390 17.270 65.896 1.00 86.06 257 PHE A O 1
ATOM 2010 N N . TYR A 1 258 ? -32.440 17.387 63.661 1.00 82.94 258 TYR A N 1
ATOM 2011 C CA . TYR A 1 258 ? -31.048 16.963 63.467 1.00 82.94 258 TYR A CA 1
ATOM 2012 C C . TYR A 1 258 ? -30.050 18.131 63.456 1.00 82.94 258 TYR A C 1
ATOM 2014 O O . TYR A 1 258 ? -28.846 17.887 63.431 1.00 82.94 258 TYR A O 1
ATOM 2022 N N . ASP A 1 259 ? -30.533 19.374 63.456 1.00 82.19 259 ASP A N 1
ATOM 2023 C CA . ASP A 1 259 ? -29.723 20.592 63.451 1.00 82.19 259 ASP A CA 1
ATOM 2024 C C . ASP A 1 259 ? -29.996 21.389 64.738 1.00 82.19 259 ASP A C 1
ATOM 2026 O O . ASP A 1 259 ? -31.153 21.581 65.119 1.00 82.19 259 ASP A O 1
ATOM 2030 N N . GLU A 1 260 ? -28.940 21.851 65.416 1.00 78.50 260 GLU A N 1
ATOM 2031 C CA . GLU A 1 260 ? -29.039 22.600 66.681 1.00 78.50 260 GLU A CA 1
ATOM 2032 C C . GLU A 1 260 ? -29.840 23.904 66.535 1.00 78.50 260 GLU A C 1
ATOM 2034 O O . GLU A 1 260 ? -30.437 24.380 67.499 1.00 78.50 260 GLU A O 1
ATOM 2039 N N . SER A 1 261 ? -29.891 24.466 65.323 1.00 76.81 261 SER A N 1
ATOM 2040 C CA . SER A 1 261 ? -30.634 25.692 65.013 1.00 76.81 261 SER A CA 1
ATOM 2041 C C . SER A 1 261 ? -32.132 25.476 64.749 1.00 76.81 261 SER A C 1
ATOM 2043 O O . SER A 1 261 ? -32.856 26.456 64.567 1.00 76.81 261 SER A O 1
ATOM 2045 N N . LEU A 1 262 ? -32.604 24.218 64.739 1.00 82.19 262 LEU A N 1
ATOM 2046 C CA . LEU A 1 262 ? -33.995 23.817 64.473 1.00 82.19 262 LEU A CA 1
ATOM 2047 C C . LEU A 1 262 ? -34.641 24.550 63.275 1.00 82.19 262 LEU A C 1
ATOM 2049 O O . LEU A 1 262 ? -35.751 25.081 63.388 1.00 82.19 262 LEU A O 1
ATOM 2053 N N . PRO A 1 263 ? -33.990 24.601 62.097 1.00 87.06 263 PRO A N 1
ATOM 2054 C CA . PRO A 1 263 ? -34.536 25.319 60.960 1.00 87.06 263 PRO A CA 1
ATOM 2055 C C . PRO A 1 263 ? -35.816 24.634 60.465 1.00 87.06 263 PRO A C 1
ATOM 2057 O O . PRO A 1 263 ? -35.906 23.404 60.394 1.00 87.06 263 PRO A O 1
ATOM 2060 N N . ALA A 1 264 ? -36.815 25.430 60.083 1.00 85.62 264 ALA A N 1
ATOM 2061 C CA . ALA A 1 264 ? -38.036 24.917 59.474 1.00 85.62 264 ALA A CA 1
ATOM 2062 C C . ALA A 1 264 ? -37.758 24.454 58.033 1.00 85.62 264 ALA A C 1
ATOM 2064 O O . ALA A 1 264 ? -37.443 25.255 57.151 1.00 85.62 264 ALA A O 1
ATOM 2065 N N . VAL A 1 265 ? -37.909 23.155 57.775 1.00 89.75 265 VAL A N 1
ATOM 2066 C CA . VAL A 1 265 ? -37.725 22.538 56.458 1.00 89.75 265 VAL A CA 1
ATOM 2067 C C . VAL A 1 265 ? -39.085 22.277 55.825 1.00 89.75 265 VAL A C 1
ATOM 2069 O O . VAL A 1 265 ? -39.982 21.685 56.427 1.00 89.75 265 VAL A O 1
ATOM 2072 N N . ARG A 1 266 ? -39.252 22.708 54.572 1.00 91.88 266 ARG A N 1
ATOM 2073 C CA . ARG A 1 266 ? -40.471 22.447 53.801 1.00 91.88 266 ARG A CA 1
ATOM 2074 C C . ARG A 1 266 ? -40.390 21.078 53.126 1.00 91.88 266 ARG A C 1
ATOM 2076 O O . ARG A 1 266 ? -39.648 20.907 52.164 1.00 91.88 266 ARG A O 1
ATOM 2083 N N . ILE A 1 267 ? -41.216 20.137 53.570 1.00 91.31 267 ILE A N 1
ATOM 2084 C CA . ILE A 1 267 ? -41.314 18.783 53.012 1.00 91.31 267 ILE A CA 1
ATOM 2085 C C . ILE A 1 267 ? -42.571 18.678 52.149 1.00 91.31 267 ILE A C 1
ATOM 2087 O O . ILE A 1 267 ? -43.644 19.142 52.537 1.00 91.31 267 ILE A O 1
ATOM 2091 N N . ARG A 1 268 ? -42.451 18.096 50.952 1.00 92.44 268 ARG A N 1
ATOM 2092 C CA . ARG A 1 268 ? -43.599 17.847 50.065 1.00 92.44 268 ARG A CA 1
ATOM 2093 C C . ARG A 1 268 ? -44.362 16.612 50.538 1.00 92.44 268 ARG A C 1
ATOM 2095 O O . ARG A 1 268 ? -43.771 15.646 50.994 1.00 92.44 268 ARG A O 1
ATOM 2102 N N . LEU A 1 269 ? -45.680 16.642 50.423 1.00 91.19 269 LEU A N 1
ATOM 2103 C CA . LEU A 1 269 ? -46.545 15.526 50.788 1.00 91.19 269 LEU A CA 1
ATOM 2104 C C . LEU A 1 269 ? -47.407 15.158 49.587 1.00 91.19 269 LEU A C 1
ATOM 2106 O O . LEU A 1 269 ? -47.754 16.008 48.768 1.00 91.19 269 LEU A O 1
ATOM 2110 N N . ASP A 1 270 ? -47.725 13.878 49.475 1.00 90.88 270 ASP A N 1
ATOM 2111 C CA . ASP A 1 270 ? -48.691 13.356 48.524 1.00 90.88 270 ASP A CA 1
ATOM 2112 C C . ASP A 1 270 ? -50.098 13.483 49.134 1.00 90.88 270 ASP A C 1
ATOM 2114 O O . ASP A 1 270 ? -50.381 12.801 50.129 1.00 90.88 270 ASP A O 1
ATOM 2118 N N . PRO A 1 271 ? -50.985 14.330 48.574 1.00 90.19 271 PRO A N 1
ATOM 2119 C CA . PRO A 1 271 ? -52.313 14.582 49.137 1.00 90.19 271 PRO A CA 1
ATOM 2120 C C . PRO A 1 271 ? -53.197 13.333 49.206 1.00 90.19 271 PRO A C 1
ATOM 2122 O O . PRO A 1 271 ? -54.124 13.267 50.016 1.00 90.19 271 PRO A O 1
ATOM 2125 N N . LEU A 1 272 ? -52.925 12.338 48.355 1.00 91.19 272 LEU A N 1
ATOM 2126 C CA . LEU A 1 272 ? -53.701 11.101 48.283 1.00 91.19 272 LEU A CA 1
ATOM 2127 C C . LEU A 1 272 ? -53.379 10.144 49.440 1.00 91.19 272 LEU A C 1
ATOM 2129 O O . LEU A 1 272 ? -54.216 9.300 49.783 1.00 91.19 272 LEU A O 1
ATOM 2133 N N . LEU A 1 273 ? -52.202 10.295 50.054 1.00 90.81 273 LEU A N 1
ATOM 2134 C CA . LEU A 1 273 ? -51.667 9.429 51.101 1.00 90.81 273 LEU A CA 1
ATOM 2135 C C . LEU A 1 273 ? -51.903 10.011 52.501 1.00 90.81 273 LEU A C 1
ATOM 2137 O O . LEU A 1 273 ? -51.960 11.225 52.699 1.00 90.81 273 LEU A O 1
ATOM 2141 N N . THR A 1 274 ? -52.014 9.142 53.507 1.00 91.69 274 THR A N 1
ATOM 2142 C CA . THR A 1 274 ? -52.000 9.579 54.914 1.00 91.69 274 THR A CA 1
ATOM 2143 C C . THR A 1 274 ? -50.602 10.073 55.320 1.00 91.69 274 THR A C 1
ATOM 2145 O O . THR A 1 274 ? -49.614 9.709 54.675 1.00 91.69 274 THR A O 1
ATOM 2148 N N . PRO A 1 275 ? -50.458 10.869 56.397 1.00 89.88 275 PRO A N 1
ATOM 2149 C CA . PRO A 1 275 ? -49.142 11.297 56.888 1.00 89.88 275 PRO A CA 1
ATOM 2150 C C . PRO A 1 275 ? -48.176 10.127 57.153 1.00 89.88 275 PRO A C 1
ATOM 2152 O O . PRO A 1 275 ? -47.021 10.167 56.738 1.00 89.88 275 PRO A O 1
ATOM 2155 N N . SER A 1 276 ? -48.670 9.026 57.732 1.00 91.06 276 SER A N 1
ATOM 2156 C CA . SER A 1 276 ? -47.876 7.806 57.944 1.00 91.06 276 SER A CA 1
ATOM 2157 C C . SER A 1 276 ? -47.465 7.128 56.624 1.00 91.06 276 SER A C 1
ATOM 2159 O O . SER A 1 276 ? -46.315 6.718 56.468 1.00 91.06 276 SER A O 1
ATOM 2161 N N . GLN A 1 277 ? -48.357 7.081 55.626 1.00 92.00 277 GLN A N 1
ATOM 2162 C CA . GLN A 1 277 ? -48.035 6.557 54.291 1.00 92.00 277 GLN A CA 1
ATOM 2163 C C . GLN A 1 277 ? -47.028 7.445 53.543 1.00 92.00 277 GLN A C 1
ATOM 2165 O O . GLN A 1 277 ? -46.174 6.924 52.827 1.00 92.00 277 GLN A O 1
ATOM 2170 N N . ASN A 1 278 ? -47.086 8.767 53.733 1.00 92.75 278 ASN A N 1
ATOM 2171 C CA . ASN A 1 278 ? -46.086 9.702 53.218 1.00 92.75 278 ASN A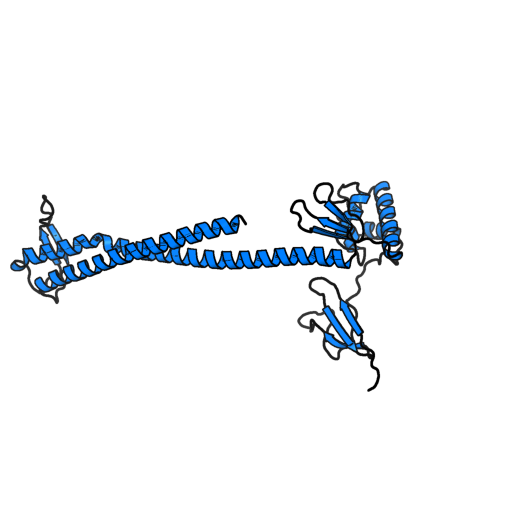 CA 1
ATOM 2172 C C . ASN A 1 278 ? -44.705 9.443 53.843 1.00 92.75 278 ASN A C 1
ATOM 2174 O O . ASN A 1 278 ? -43.735 9.286 53.104 1.00 92.75 278 ASN A O 1
ATOM 2178 N N . ALA A 1 279 ? -44.609 9.293 55.170 1.00 91.88 279 ALA A N 1
ATOM 2179 C CA . ALA A 1 279 ? -43.354 8.906 55.826 1.00 91.88 279 ALA A CA 1
ATOM 2180 C C . ALA A 1 279 ? -42.815 7.565 55.289 1.00 91.88 279 ALA A C 1
ATOM 2182 O O . ALA A 1 279 ? -41.639 7.443 54.944 1.00 91.88 279 ALA A O 1
ATOM 2183 N N . GLN A 1 280 ? -43.684 6.560 55.131 1.00 91.75 280 GLN A N 1
ATOM 2184 C CA . GLN A 1 280 ? -43.296 5.253 54.597 1.00 91.75 280 GLN A CA 1
ATOM 2185 C C . GLN A 1 280 ? -42.832 5.315 53.131 1.00 91.75 280 GLN A C 1
ATOM 2187 O O . GLN A 1 280 ? -41.912 4.584 52.752 1.00 91.75 280 GLN A O 1
ATOM 2192 N N . LYS A 1 281 ? -43.421 6.196 52.310 1.00 93.00 281 LYS A N 1
ATOM 2193 C CA . LYS A 1 281 ? -42.973 6.482 50.937 1.00 93.00 281 LYS A CA 1
ATOM 2194 C C . LYS A 1 281 ? -41.544 7.028 50.936 1.00 93.00 281 LYS A C 1
ATOM 2196 O O . LYS A 1 281 ? -40.698 6.459 50.248 1.00 93.00 281 LYS A O 1
ATOM 2201 N N . TYR A 1 282 ? -41.256 8.025 51.773 1.00 92.31 282 TYR A N 1
ATOM 2202 C CA . TYR A 1 282 ? -39.909 8.578 51.944 1.00 92.31 282 TYR A CA 1
ATOM 2203 C C . TYR A 1 282 ? -38.885 7.516 52.382 1.00 92.31 282 TYR A C 1
ATOM 2205 O O . TYR A 1 282 ? -37.821 7.398 51.772 1.00 92.31 282 TYR A O 1
ATOM 2213 N N . TYR A 1 283 ? -39.221 6.646 53.343 1.00 91.00 283 TYR A N 1
ATOM 2214 C CA . TYR A 1 283 ? -38.339 5.531 53.722 1.00 91.00 283 TYR A CA 1
ATOM 2215 C C . TYR A 1 283 ? -38.136 4.500 52.602 1.00 91.00 283 TYR A C 1
ATOM 2217 O O . TYR A 1 283 ? -37.051 3.926 52.474 1.00 91.00 283 TYR A O 1
ATOM 2225 N N . LYS A 1 284 ? -39.163 4.230 51.787 1.00 92.25 284 LYS A N 1
ATOM 2226 C CA . LYS A 1 284 ? -39.063 3.314 50.641 1.00 92.25 284 LYS A CA 1
ATOM 2227 C C . LYS A 1 284 ? -38.143 3.881 49.559 1.00 92.25 284 LYS A C 1
ATOM 2229 O O . LYS A 1 284 ? -37.321 3.141 49.019 1.00 92.25 284 LYS A O 1
ATOM 2234 N N . GLU A 1 285 ? -38.261 5.173 49.266 1.00 90.31 285 GLU A N 1
ATOM 2235 C CA . GLU A 1 285 ? -37.383 5.884 48.334 1.00 90.31 285 GLU A CA 1
ATOM 2236 C C . GLU A 1 285 ? -35.940 5.929 48.852 1.00 90.31 285 GLU A C 1
ATOM 2238 O O . GLU A 1 285 ? -35.027 5.582 48.104 1.00 90.31 285 GLU A O 1
ATOM 2243 N N . TYR A 1 286 ? -35.737 6.196 50.148 1.00 92.19 286 TYR A N 1
ATOM 2244 C CA . TYR A 1 286 ? -34.425 6.106 50.801 1.00 92.19 286 TYR A CA 1
ATOM 2245 C C . TYR A 1 286 ? -33.786 4.719 50.643 1.00 92.19 286 TYR A C 1
ATOM 2247 O O . TYR A 1 286 ? -32.645 4.606 50.195 1.00 92.19 286 TYR A O 1
ATOM 2255 N N . ARG A 1 287 ? -34.517 3.637 50.960 1.00 90.69 287 ARG A N 1
ATOM 2256 C CA . ARG A 1 287 ? -33.997 2.263 50.814 1.00 90.69 287 ARG A CA 1
ATOM 2257 C C . ARG A 1 287 ? -33.617 1.958 49.366 1.00 90.69 287 ARG A C 1
ATOM 2259 O O . ARG A 1 287 ? -32.574 1.355 49.131 1.00 90.69 287 ARG A O 1
ATOM 2266 N N . LYS A 1 288 ? -34.433 2.398 48.401 1.00 89.81 288 LYS A N 1
ATOM 2267 C CA . LYS A 1 288 ? -34.149 2.239 46.969 1.00 89.81 288 LYS A CA 1
ATOM 2268 C C . LYS A 1 288 ? -32.875 2.990 46.565 1.00 89.81 288 LYS A C 1
ATOM 2270 O O . LYS A 1 288 ? -32.037 2.396 45.892 1.00 89.81 288 LYS A O 1
ATOM 2275 N N . ALA A 1 289 ? -32.722 4.244 46.994 1.00 89.69 289 ALA A N 1
ATOM 2276 C CA . ALA A 1 289 ? -31.537 5.057 46.723 1.00 89.69 289 ALA A CA 1
ATOM 2277 C C . ALA A 1 289 ? -30.272 4.444 47.344 1.00 89.69 289 ALA A C 1
ATOM 2279 O O . ALA A 1 289 ? -29.256 4.316 46.669 1.00 89.69 289 ALA A O 1
ATOM 2280 N N . ARG A 1 290 ? -30.354 3.952 48.587 1.00 90.12 290 ARG A N 1
ATOM 2281 C CA . ARG A 1 290 ? -29.241 3.266 49.257 1.00 90.12 290 ARG A CA 1
ATOM 2282 C C . ARG A 1 290 ? -28.789 2.007 48.515 1.00 90.12 290 ARG A C 1
ATOM 2284 O O . ARG A 1 290 ? -27.601 1.841 48.259 1.00 90.12 290 ARG A O 1
ATOM 2291 N N . THR A 1 291 ? -29.720 1.126 48.144 1.00 90.06 291 THR A N 1
ATOM 2292 C CA . THR A 1 291 ? -29.377 -0.088 47.384 1.00 90.06 291 THR A CA 1
ATOM 2293 C C . THR A 1 291 ? -28.831 0.243 45.993 1.00 90.06 291 THR A C 1
ATOM 2295 O O . THR A 1 291 ? -27.954 -0.465 45.498 1.00 90.06 291 THR A O 1
ATOM 2298 N N . ALA A 1 292 ? -29.343 1.296 45.348 1.00 89.38 292 ALA A N 1
ATOM 2299 C CA . ALA A 1 292 ? -28.818 1.770 44.072 1.00 89.38 292 ALA A CA 1
ATOM 2300 C C . ALA A 1 292 ? -27.372 2.262 44.218 1.00 89.38 292 ALA A C 1
ATOM 2302 O O . ALA A 1 292 ? -26.523 1.837 43.444 1.00 89.38 292 ALA A O 1
ATOM 2303 N N . GLU A 1 293 ? -27.069 3.065 45.238 1.00 90.75 293 GLU A N 1
ATOM 2304 C CA . GLU A 1 293 ? -25.722 3.575 45.514 1.00 90.75 293 GLU A CA 1
ATOM 2305 C C . GLU A 1 293 ? -24.706 2.456 45.770 1.00 90.75 293 GLU A C 1
ATOM 2307 O O . GLU A 1 293 ? -23.646 2.440 45.143 1.00 90.75 293 GLU A O 1
ATOM 2312 N N . GLU A 1 294 ? -25.040 1.483 46.625 1.00 90.62 294 GLU A N 1
ATOM 2313 C CA . GLU A 1 294 ? -24.170 0.332 46.914 1.00 90.62 294 GLU A CA 1
ATOM 2314 C C . GLU A 1 294 ? -23.849 -0.458 45.627 1.00 90.62 294 GLU A C 1
ATOM 2316 O O . GLU A 1 294 ? -22.688 -0.769 45.346 1.00 90.62 294 GLU A O 1
ATOM 2321 N N . LYS A 1 295 ? -24.860 -0.728 44.786 1.00 92.25 295 LYS A N 1
ATOM 2322 C CA . LYS A 1 295 ? -24.679 -1.453 43.516 1.00 92.25 295 LYS A CA 1
ATOM 2323 C C . LYS A 1 295 ? -23.925 -0.640 42.465 1.00 92.25 295 LYS A C 1
ATOM 2325 O O . LYS A 1 295 ? -23.043 -1.187 41.804 1.00 92.25 295 LYS A O 1
ATOM 2330 N N . LEU A 1 296 ? -24.275 0.633 42.285 1.00 91.81 296 LEU A N 1
ATOM 2331 C CA . LEU A 1 296 ? -23.644 1.521 41.307 1.00 91.81 296 LEU A CA 1
ATOM 2332 C C . LEU A 1 296 ? -22.168 1.727 41.637 1.00 91.81 296 LEU A C 1
ATOM 2334 O O . LEU A 1 296 ? -21.339 1.649 40.737 1.00 91.81 296 LEU A O 1
ATOM 2338 N N . THR A 1 297 ? -21.829 1.896 42.917 1.00 91.50 297 THR A N 1
ATOM 2339 C CA . THR A 1 297 ? -20.436 2.025 43.367 1.00 91.50 297 THR A CA 1
ATOM 2340 C C . THR A 1 297 ? -19.621 0.787 42.996 1.00 91.50 297 THR A C 1
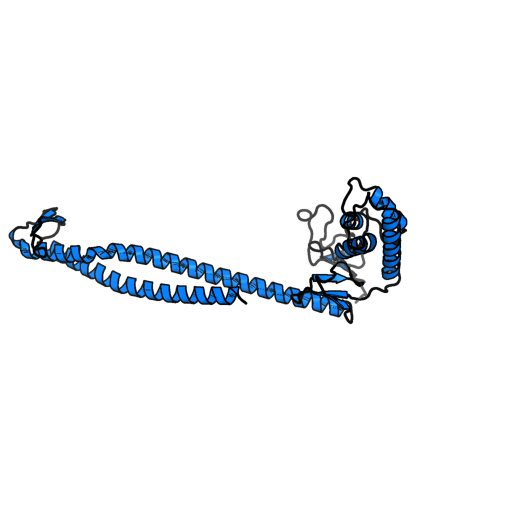ATOM 2342 O O . THR A 1 297 ? -18.572 0.913 42.367 1.00 91.50 297 THR A O 1
ATOM 2345 N N . GLY A 1 298 ? -20.136 -0.415 43.285 1.00 92.56 298 GLY A N 1
ATOM 2346 C CA . GLY A 1 298 ? -19.466 -1.666 42.912 1.00 92.56 298 GLY A CA 1
ATOM 2347 C C . GLY A 1 298 ? -19.304 -1.837 41.396 1.00 92.56 298 GLY A C 1
ATOM 2348 O O . GLY A 1 298 ? -18.232 -2.209 40.923 1.00 92.56 298 GLY A O 1
ATOM 2349 N N . GLN A 1 299 ? -20.338 -1.512 40.614 1.00 92.31 299 GLN A N 1
ATOM 2350 C CA . GLN A 1 299 ? -20.275 -1.595 39.150 1.00 92.31 299 GLN A CA 1
ATOM 2351 C C . GLN A 1 299 ? -19.299 -0.583 38.534 1.00 92.31 299 GLN A C 1
ATOM 2353 O O . GLN A 1 299 ? -18.628 -0.913 37.556 1.00 92.31 299 GLN A O 1
ATOM 2358 N N . ILE A 1 300 ? -19.224 0.633 39.085 1.00 93.75 300 ILE A N 1
ATOM 2359 C CA . ILE A 1 300 ? -18.284 1.668 38.640 1.00 93.75 300 ILE A CA 1
ATOM 2360 C C . ILE A 1 300 ? -16.848 1.217 38.899 1.00 93.75 300 ILE A C 1
ATOM 2362 O O . ILE A 1 300 ? -16.015 1.344 38.006 1.00 93.75 300 ILE A O 1
ATOM 2366 N N . GLU A 1 301 ? -16.555 0.685 40.086 1.00 95.00 301 GLU A N 1
ATOM 2367 C CA . GLU A 1 301 ? -15.208 0.209 40.414 1.00 95.00 301 GLU A CA 1
ATOM 2368 C C . GLU A 1 301 ? -14.781 -0.959 39.520 1.00 95.00 301 GLU A C 1
ATOM 2370 O O . GLU A 1 301 ? -13.694 -0.921 38.944 1.00 95.00 301 GLU A O 1
ATOM 2375 N N . GLN A 1 302 ? -15.663 -1.935 39.283 1.00 93.88 302 GLN A N 1
ATOM 2376 C CA . GLN A 1 302 ? -15.373 -3.034 38.357 1.00 93.88 302 GLN A CA 1
ATOM 2377 C C . GLN A 1 302 ? -15.103 -2.527 36.930 1.00 93.88 302 GLN A C 1
ATOM 2379 O O . GLN A 1 302 ? -14.133 -2.939 36.295 1.00 93.88 302 GLN A O 1
ATOM 2384 N N . ALA A 1 303 ? -15.922 -1.596 36.432 1.00 92.44 303 ALA A N 1
ATOM 2385 C CA . ALA A 1 303 ? -15.737 -1.024 35.100 1.00 92.44 303 ALA A CA 1
ATOM 2386 C C . ALA A 1 303 ? -14.449 -0.187 34.988 1.00 92.44 303 ALA A C 1
ATOM 2388 O O . ALA A 1 303 ? -13.837 -0.159 33.922 1.00 92.44 303 ALA A O 1
ATOM 2389 N N . ARG A 1 304 ? -14.018 0.489 36.065 1.00 93.62 304 ARG A N 1
ATOM 2390 C CA . ARG A 1 304 ? -12.738 1.219 36.107 1.00 93.62 304 ARG A CA 1
ATOM 2391 C C . ARG A 1 304 ? -11.542 0.281 36.074 1.00 93.62 304 ARG A C 1
ATOM 2393 O O . ARG A 1 304 ? -10.582 0.584 35.377 1.00 93.62 304 ARG A O 1
ATOM 2400 N N . GLN A 1 305 ? -11.596 -0.829 36.807 1.00 94.94 305 GLN A N 1
ATOM 2401 C CA . GLN A 1 305 ? -10.542 -1.845 36.776 1.00 94.94 305 GLN A CA 1
ATOM 2402 C C . GLN A 1 305 ? -10.406 -2.448 35.377 1.00 94.94 305 GLN A C 1
ATOM 2404 O O . GLN A 1 305 ? -9.296 -2.564 34.865 1.00 94.94 305 GLN A O 1
ATOM 2409 N N . GLU A 1 306 ? -11.532 -2.767 34.735 1.00 93.56 306 GLU A N 1
ATOM 2410 C CA . GLU A 1 306 ? -11.547 -3.260 33.356 1.00 93.56 306 GLU A CA 1
ATOM 2411 C C . GLU A 1 306 ? -10.985 -2.217 32.380 1.00 93.56 306 GLU A C 1
ATOM 2413 O O . GLU A 1 306 ? -10.152 -2.552 31.544 1.00 93.56 306 GLU A O 1
ATOM 2418 N N . LEU A 1 307 ? -11.373 -0.944 32.517 1.00 93.88 307 LEU A N 1
ATOM 2419 C CA . LEU A 1 307 ? -10.849 0.138 31.682 1.00 93.88 307 LEU A CA 1
ATOM 2420 C C . LEU A 1 307 ? -9.334 0.322 31.860 1.00 93.88 307 LEU A C 1
ATOM 2422 O O . LEU A 1 307 ? -8.618 0.372 30.868 1.00 93.88 307 LEU A O 1
ATOM 2426 N N . ALA A 1 308 ? -8.846 0.347 33.103 1.00 93.19 308 ALA A N 1
ATOM 2427 C CA . ALA A 1 308 ? -7.419 0.455 33.395 1.00 93.19 308 ALA A CA 1
ATOM 2428 C C . ALA A 1 308 ? -6.631 -0.726 32.811 1.00 93.19 308 ALA A C 1
ATOM 2430 O O . ALA A 1 308 ? -5.557 -0.536 32.248 1.00 93.19 308 ALA A O 1
ATOM 2431 N N . TYR A 1 309 ? -7.180 -1.942 32.888 1.00 92.69 309 TYR A N 1
ATOM 2432 C CA . TYR A 1 309 ? -6.582 -3.103 32.237 1.00 92.69 309 TYR A CA 1
ATOM 2433 C C . TYR A 1 309 ? -6.522 -2.931 30.712 1.00 92.69 309 TYR A C 1
ATOM 2435 O O . TYR A 1 309 ? -5.459 -3.112 30.121 1.00 92.69 309 TYR A O 1
ATOM 2443 N N . LEU A 1 310 ? -7.615 -2.520 30.063 1.00 91.69 310 LEU A N 1
ATOM 2444 C CA . LEU A 1 310 ? -7.616 -2.281 28.615 1.00 91.69 310 LEU A CA 1
ATOM 2445 C C . LEU A 1 310 ? -6.620 -1.193 28.192 1.00 91.69 310 LEU A C 1
ATOM 2447 O O . LEU A 1 310 ? -5.997 -1.334 27.142 1.00 91.69 310 LEU A O 1
ATOM 2451 N N . ASP A 1 311 ? -6.433 -0.153 29.005 1.00 87.88 311 ASP A N 1
ATOM 2452 C CA . ASP A 1 311 ? -5.447 0.898 28.745 1.00 87.88 311 ASP A CA 1
ATOM 2453 C C . ASP A 1 311 ? -4.009 0.349 28.811 1.00 87.88 311 ASP A C 1
ATOM 2455 O O . ASP A 1 311 ? -3.203 0.654 27.93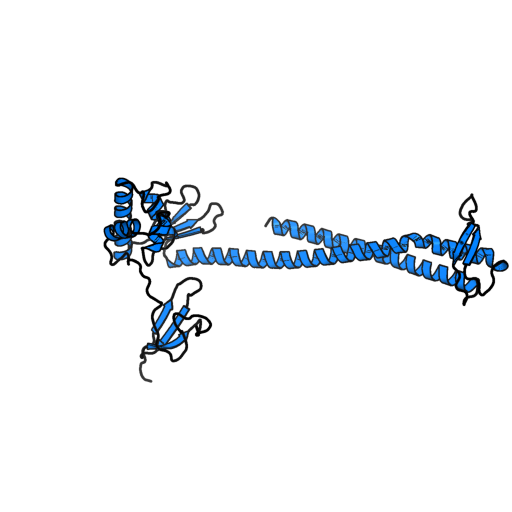3 1.00 87.88 311 ASP A O 1
ATOM 2459 N N . THR A 1 312 ? -3.697 -0.546 29.763 1.00 91.44 312 THR A N 1
ATOM 2460 C CA . THR A 1 312 ? -2.382 -1.226 29.795 1.00 91.44 312 THR A CA 1
ATOM 2461 C C . THR A 1 312 ? -2.143 -2.087 28.553 1.00 91.44 312 THR A C 1
ATOM 2463 O O . THR A 1 312 ? -1.074 -2.017 27.950 1.00 91.44 312 THR A O 1
ATOM 2466 N N . VAL A 1 313 ? -3.157 -2.837 28.108 1.00 88.75 313 VAL A N 1
ATOM 2467 C CA . VAL A 1 313 ? -3.073 -3.658 26.889 1.00 88.75 313 VAL A CA 1
ATOM 2468 C C . VAL A 1 313 ? -2.875 -2.787 25.645 1.00 88.75 313 VAL A C 1
ATOM 2470 O O . VAL A 1 313 ? -2.092 -3.146 24.768 1.00 88.75 313 VAL A O 1
ATOM 2473 N N . LEU A 1 314 ? -3.551 -1.636 25.560 1.00 86.50 314 LEU A N 1
ATOM 2474 C CA . LEU A 1 314 ? -3.365 -0.667 24.476 1.00 86.50 314 LEU A CA 1
ATOM 2475 C C . LEU A 1 314 ? -1.938 -0.105 24.445 1.00 86.50 314 LEU A C 1
ATOM 2477 O O . LEU A 1 314 ? -1.355 0.010 23.366 1.00 86.50 314 LEU A O 1
ATOM 2481 N N . GLU A 1 315 ? -1.364 0.221 25.606 1.00 85.38 315 GLU A N 1
ATOM 2482 C CA . GLU A 1 315 ? 0.020 0.691 25.690 1.00 85.38 315 GLU A CA 1
ATOM 2483 C C . GLU A 1 315 ? 1.017 -0.368 25.213 1.00 85.38 315 GLU A C 1
ATOM 2485 O O . GLU A 1 315 ? 1.904 -0.047 24.421 1.00 85.38 315 GLU A O 1
ATOM 2490 N N . GLU A 1 316 ? 0.870 -1.622 25.643 1.00 85.81 316 GLU A N 1
ATOM 2491 C CA . GLU A 1 316 ? 1.742 -2.717 25.203 1.00 85.81 316 GLU A CA 1
ATOM 2492 C C . GLU A 1 316 ? 1.659 -2.947 23.691 1.00 85.81 316 GLU A C 1
ATOM 2494 O O . GLU A 1 316 ? 2.693 -3.047 23.030 1.00 85.81 316 GLU A O 1
ATOM 2499 N N . LEU A 1 317 ? 0.446 -2.953 23.128 1.00 81.12 317 LEU A N 1
ATOM 2500 C CA . LEU A 1 317 ? 0.225 -3.106 21.687 1.00 81.12 317 LEU A CA 1
ATOM 2501 C C . LEU A 1 317 ? 0.847 -1.966 20.876 1.00 81.12 317 LEU A C 1
ATOM 2503 O O . LEU A 1 317 ? 1.360 -2.212 19.795 1.00 81.12 317 LEU A O 1
ATOM 2507 N N . SER A 1 318 ? 0.829 -0.737 21.395 1.00 74.00 318 SER A N 1
ATOM 2508 C CA . SER A 1 318 ? 1.405 0.429 20.710 1.00 74.00 318 SER A CA 1
ATOM 2509 C C . SER A 1 318 ? 2.940 0.457 20.682 1.00 74.00 318 SER A C 1
ATOM 2511 O O . SER A 1 318 ? 3.529 1.202 19.898 1.00 74.00 318 SER A O 1
ATOM 2513 N N . ARG A 1 319 ? 3.589 -0.308 21.570 1.00 71.12 319 ARG A N 1
ATOM 2514 C CA . ARG A 1 319 ? 5.054 -0.398 21.692 1.00 71.12 319 ARG A CA 1
ATOM 2515 C C . ARG A 1 319 ? 5.652 -1.591 20.936 1.00 71.12 319 ARG A C 1
ATOM 2517 O O . ARG A 1 319 ? 6.875 -1.627 20.787 1.00 71.12 319 ARG A O 1
ATOM 2524 N N . ALA A 1 320 ? 4.823 -2.558 20.543 1.00 58.78 320 ALA A N 1
ATOM 2525 C CA . ALA A 1 320 ? 5.198 -3.760 19.795 1.00 58.78 320 ALA A CA 1
ATOM 2526 C C . ALA A 1 320 ? 5.329 -3.478 18.289 1.00 58.78 320 ALA A C 1
ATOM 2528 O O . ALA A 1 320 ? 6.178 -4.144 17.650 1.00 58.78 320 ALA A O 1
#

Sequence (320 aa):
GDSVRLTLVSEIMGRYSNIIFVDGEGKIIDALKRVDAEMSSERLVLPGMAYQLPPPQNKLCLLETEPSRVIGALKSLPKNVELSKGLLSVLQGVSPVVCRELQHRAGHGADLSAKEMTGEQEERLLFFLKRLKETVGNVQGRPFLVVGPDQKPRDFSFFRMEQYGSSAVVREAGSFSGLLDSFYGERDRIDRMRVKEQDLLRVLTTVSGRLSRKINAQRGELAQCADRDALRVAGDLINANLYRLERGMTSAQLENFYDESLPAVRIRLDPLLTPSQNAQKYYKEYRKARTAEEKLTGQIEQARQELAYLDTVLEELSRA

Radius of gyration: 40.4 Å; chains: 1; bounding box: 84×62×99 Å

pLDDT: mean 92.0, std 5.34, range [58.78, 98.25]